Protein 2NR9 (pdb70)

Secondary structure (DSSP, 8-state):
--TTS-HHHHHHHHHHHHHHHHHHTT-HHHHHHHHSPP-SGGGGG-TTHHHHGGG--SSHHHHHHHHHHHHHHHHHHHHHH-HHHHHHHHHHHHHHHHHHHHHHH-S----SHHHHHHHHHHHHHHHHSSTTS-----SSTTTTTTTTTHHHHS-SS--TT-HHHHHHHHHHHHHHHHHHHHHHHHHHTT--

GO terms:
  GO:0042802 identical protein binding (F, IPI)

Foldseek 3Di:
DPPPFAPLLVVLLVLLVVLAVVCVPPHCVVVCVLAWADQDPVCVPVVNNLQRLASYADDPVLSVVLSVLCRQLLRLCCNQPHPVVSVVLRSVQSNQLQVQLCVVPRRFAGHNLLSSLLSVLQCVVLCVFPNDSDDDDDVVSVVCVVVVVCCAVVNPDDNRRGCRSNVSSSVNNNVVNVVVSVVVCVVCVPPD

Solvent-accessible surface area: 10727 Å² total; per-residue (Å²): 198,61,94,131,41,7,143,34,0,36,99,13,20,50,69,0,62,115,29,19,88,41,8,101,137,64,116,52,107,67,24,44,142,78,18,32,11,9,48,142,161,134,19,79,91,45,99,125,3,59,31,11,0,2,23,0,0,67,42,103,93,2,16,104,106,10,17,48,24,0,61,56,8,0,1,38,0,11,132,52,46,31,48,97,44,0,75,100,0,12,65,53,0,0,31,73,1,0,150,45,1,46,192,89,76,20,43,91,3,17,1,0,2,1,0,8,16,0,0,11,0,0,14,110,20,14,30,145,70,45,95,156,54,17,126,132,37,111,40,142,35,65,138,91,51,120,47,44,36,86,15,21,114,59,98,130,114,34,26,58,22,29,52,23,0,3,71,14,0,62,83,17,0,52,101,49,0,123,83,14,6,113,101,127,143,70,76,78,136,172,79,179

Radius of gyration: 16.85 Å; Cα contacts (8 Å, |Δi|>4): 259; chains: 1; bounding box: 38×35×54 Å

InterPro domains:
  IPR022764 Peptidase S54, rhomboid domain [PF01694] (48-184)
  IPR035952 Rhomboid-like superfamily [G3DSA:1.20.1540.10] (1-192)
  IPR035952 Rhomboid-like superfamily [SSF144091] (9-188)

Sequence (192 aa):
FLAQQGKITLILTALCVLIYIAQQLGFEDDIMYLMHYPAYEEQDSEVWRYISHTLVHLSNLHILFNLSWFFIFGGMIERTFGSVKLLMLYVVASAITGYVQNYVSGPAFFGLSGVVYAVLGYVFIRDKLNHHLFDLPEGFFTMLLVGIALGFISPLFGVEMGNAAHISGLIVGLIWGFIDSKLRKNSLELVP

Organism: Haemophilus influenzae (strain ATCC 51907 / DSM 11121 / KW20 / Rd) (NCBI:txid71421)

CATH classification: 1.20.1540.10

Nearest PDB structures (foldseek):
  2nr9-assembly1_A  TM=1.005E+00  e=9.881E-31  Haemophilus influenzae 86-028NP
  5f5b-assembly1_A  TM=9.341E-01  e=1.448E-14  Escherichia coli
  6pj8-assembly1_A  TM=9.216E-01  e=3.430E-14  Escherichia coli
  3txt-assembly1_A  TM=9.247E-01  e=5.414E-14  Escherichia coli K-12
  6pjr-assembly1_A  TM=9.246E-01  e=9.458E-14  Escherichia coli

B-factor: mean 67.34, std 24.3, range [34.75, 128.29]

Structure (mmCIF, N/CA/C/O backbone):
data_2NR9
#
_entry.id   2NR9
#
_cell.length_a   121.288
_cell.length_b   35.047
_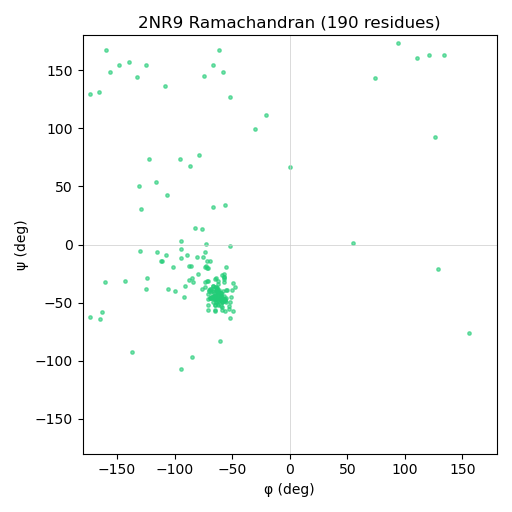cell.length_c   52.931
_cell.angle_alpha   90.00
_cell.angle_beta   104.02
_cell.angle_gamma   90.00
#
_symmetry.space_group_name_H-M   'C 1 2 1'
#
loop_
_entity.id
_entity.type
_entity.pdbx_description
1 polymer 'Protein glpG homolog'
2 non-polymer '(R)-2-(FORMYLOXY)-3-(PHOSPHONOOXY)PROPYL PENTANOATE'
3 non-polymer 3,6,12,15,18,21,24-HEPTAOXAHEXATRIACONTAN-1-OL
4 water water
#
loop_
_atom_site.group_PDB
_atom_site.id
_atom_site.type_symbol
_atom_site.label_atom_id
_atom_site.label_alt_id
_atom_site.label_comp_id
_atom_site.label_asym_id
_atom_site.label_entity_id
_atom_site.label_seq_id
_atom_site.pdbx_PDB_ins_code
_atom_site.Cartn_x
_atom_site.Cartn_y
_atom_site.Cartn_z
_ato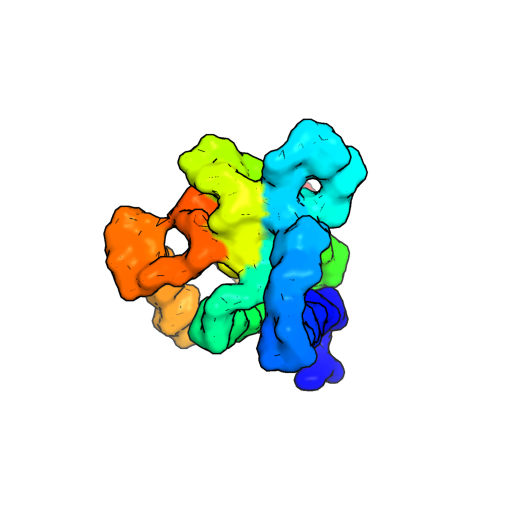m_site.occupancy
_atom_site.B_iso_or_equiv
_atom_site.auth_seq_id
_atom_site.auth_comp_id
_atom_site.auth_asym_id
_atom_site.auth_atom_id
_atom_site.pdbx_PDB_model_num
ATOM 1 N N . PHE A 1 4 ? -37.569 -14.029 37.224 1.00 96.82 4 PHE A N 1
ATOM 2 C CA . PHE A 1 4 ? -38.084 -12.800 37.892 1.00 96.63 4 PHE A CA 1
ATOM 3 C C . PHE A 1 4 ? -36.956 -12.046 38.578 1.00 96.00 4 PHE A C 1
ATOM 4 O O . PHE A 1 4 ? -35.818 -12.514 38.619 1.00 96.22 4 PHE A O 1
ATOM 12 N N . LEU A 1 5 ? -37.285 -10.885 39.136 1.00 94.99 5 LEU A N 1
ATOM 13 C CA . LEU A 1 5 ? -36.304 -10.057 39.823 1.00 93.84 5 LEU A CA 1
ATOM 14 C C . LEU A 1 5 ? -36.325 -10.352 41.320 1.00 92.71 5 LEU A C 1
ATOM 15 O O . LEU A 1 5 ? -35.888 -11.418 41.759 1.00 92.69 5 LEU A O 1
ATOM 20 N N . ALA A 1 6 ? -36.862 -9.413 42.096 1.00 91.06 6 ALA A N 1
ATOM 21 C CA . ALA A 1 6 ? -36.930 -9.556 43.548 1.00 89.21 6 ALA A CA 1
ATOM 22 C C . ALA A 1 6 ? -35.546 -9.826 44.133 1.00 87.49 6 ALA A C 1
ATOM 23 O O . ALA A 1 6 ? -35.392 -9.982 45.345 1.00 87.70 6 ALA A O 1
ATOM 25 N N . GLN A 1 7 ? -34.541 -9.862 43.261 1.00 84.88 7 GLN A N 1
ATOM 26 C CA . GLN A 1 7 ? -33.167 -10.129 43.672 1.00 82.13 7 GLN A CA 1
ATOM 27 C C . GLN A 1 7 ? -32.178 -9.708 42.582 1.00 79.58 7 GLN A C 1
ATOM 28 O O . GLN A 1 7 ? -31.292 -8.885 42.817 1.00 79.41 7 GLN A O 1
ATOM 34 N N . GLN A 1 8 ? -32.341 -10.277 41.392 1.00 76.30 8 GLN A N 1
ATOM 35 C CA . GLN A 1 8 ? -31.460 -9.977 40.270 1.00 73.31 8 GLN A CA 1
ATOM 36 C C . GLN A 1 8 ? -31.513 -8.502 39.870 1.00 70.50 8 GLN A C 1
ATOM 37 O O . GLN A 1 8 ? -32.387 -7.753 40.313 1.00 71.13 8 GLN A O 1
ATOM 43 N N . GLY A 1 9 ? -30.564 -8.090 39.040 1.00 66.28 9 GLY A N 1
ATOM 44 C CA . GLY A 1 9 ? -30.480 -6.705 38.609 1.00 60.79 9 GLY A CA 1
ATOM 45 C C . GLY A 1 9 ? -31.538 -6.320 37.599 1.00 56.56 9 GLY A C 1
ATOM 46 O O . GLY A 1 9 ? -31.916 -7.121 36.742 1.00 54.33 9 GLY A O 1
ATOM 47 N N . LYS A 1 10 ? -31.997 -5.074 37.690 1.00 53.27 10 LYS A N 1
ATOM 48 C CA . LYS A 1 10 ? -33.011 -4.550 36.785 1.00 50.37 10 LYS A CA 1
ATOM 49 C C . LYS A 1 10 ? -32.491 -4.397 35.350 1.00 47.87 10 LYS A C 1
ATOM 50 O O . LYS A 1 10 ? -33.201 -4.696 34.397 1.00 45.24 10 LYS A O 1
ATOM 56 N N . ILE A 1 11 ? -31.255 -3.931 35.201 1.00 45.72 11 ILE A N 1
ATOM 57 C CA . ILE A 1 11 ? -30.668 -3.771 33.868 1.00 44.03 11 ILE A CA 1
ATOM 58 C C . ILE A 1 11 ? -30.432 -5.138 33.210 1.00 44.38 11 ILE A C 1
ATOM 59 O O . ILE A 1 11 ? -30.755 -5.336 32.040 1.00 43.98 11 ILE A O 1
ATOM 64 N N . THR A 1 12 ? -29.866 -6.073 33.973 1.00 43.43 12 THR A N 1
ATOM 65 C CA . THR A 1 12 ? -29.652 -7.441 33.494 1.00 46.12 12 THR A CA 1
ATOM 66 C C . THR A 1 12 ? -30.966 -7.995 32.964 1.00 46.38 12 THR A C 1
ATOM 67 O O . THR A 1 12 ? -31.043 -8.487 31.836 1.00 48.36 12 THR A O 1
ATOM 71 N N . LEU A 1 13 ? -31.996 -7.917 33.798 1.00 46.32 13 LEU A N 1
ATOM 72 C CA . LEU A 1 13 ? -33.324 -8.394 33.448 1.00 46.85 13 LEU A CA 1
ATOM 73 C C . LEU A 1 13 ? -33.882 -7.716 32.206 1.00 46.93 13 LEU A C 1
ATOM 74 O O . LEU A 1 13 ? -34.399 -8.382 31.322 1.00 47.58 13 LEU A O 1
ATOM 83 N N . ILE A 1 14 ? -33.783 -6.389 32.142 1.00 45.88 14 ILE A N 1
ATOM 84 C CA . ILE A 1 14 ? -34.271 -5.653 30.973 1.00 46.98 14 ILE A CA 1
ATOM 85 C C . ILE A 1 14 ? -33.579 -6.086 29.677 1.00 47.52 14 ILE A C 1
ATOM 86 O O . ILE A 1 14 ? -34.227 -6.229 28.636 1.00 49.07 14 ILE A O 1
ATOM 91 N N . LEU A 1 15 ? -32.259 -6.264 29.734 1.00 46.52 15 LEU A N 1
ATOM 92 C CA . LEU A 1 15 ? -31.489 -6.662 28.549 1.00 46.87 15 LEU A CA 1
ATOM 93 C C . LEU A 1 15 ? -31.782 -8.101 28.126 1.00 47.56 15 LEU A C 1
ATOM 94 O O . LEU A 1 15 ? -31.888 -8.406 26.929 1.00 49.10 15 LEU A O 1
ATOM 99 N N . THR A 1 16 ? -31.930 -8.982 29.101 1.00 47.12 16 THR A N 1
ATOM 100 C CA . THR A 1 16 ? -32.259 -10.369 28.804 1.00 48.48 16 THR A CA 1
ATOM 101 C C . THR A 1 16 ? -33.643 -10.452 28.156 1.00 48.11 16 THR A C 1
ATOM 102 O O . THR A 1 16 ? -33.806 -11.040 27.081 1.00 48.56 16 THR A O 1
ATOM 106 N N . ALA A 1 17 ? -34.622 -9.798 28.774 1.00 48.02 17 ALA A N 1
ATOM 107 C CA . ALA A 1 17 ? -35.995 -9.801 28.262 1.00 48.68 17 ALA A CA 1
ATOM 108 C C . ALA A 1 17 ? -36.116 -9.152 26.873 1.00 48.68 17 ALA A C 1
ATOM 109 O O . ALA A 1 17 ? -36.955 -9.554 26.071 1.00 48.45 17 ALA A O 1
ATOM 111 N N . LEU A 1 18 ? -35.302 -8.134 26.608 1.00 49.34 18 LEU A N 1
ATOM 112 C CA . LEU A 1 18 ? -35.302 -7.484 25.291 1.00 50.89 18 LEU A CA 1
ATOM 113 C C . LEU A 1 18 ? -34.809 -8.443 24.222 1.00 51.08 18 LEU A C 1
ATOM 114 O O . LEU A 1 18 ? -35.356 -8.492 23.114 1.00 51.81 18 LEU A O 1
ATOM 119 N N . CYS A 1 19 ? -33.737 -9.163 24.536 1.00 50.45 19 CYS A N 1
ATOM 120 C CA . CYS A 1 19 ? -33.187 -10.149 23.613 1.00 49.82 19 CYS A CA 1
ATOM 121 C C . CYS A 1 19 ? -34.222 -11.213 23.297 1.00 50.12 19 CYS A C 1
ATOM 122 O O . CYS A 1 19 ? -34.420 -11.563 22.136 1.00 50.81 19 CYS A O 1
ATOM 125 N N . VAL A 1 20 ? -34.886 -11.723 24.333 1.00 50.01 20 VAL A N 1
ATOM 126 C CA . VAL A 1 20 ? -35.920 -12.735 24.148 1.00 49.44 20 VAL A CA 1
ATOM 127 C C . VAL A 1 20 ? -37.064 -12.205 23.284 1.00 51.25 20 VAL A C 1
ATOM 128 O O . VAL A 1 20 ? -37.546 -12.901 22.394 1.00 51.68 20 VAL A O 1
ATOM 132 N N . LEU A 1 21 ? -37.487 -10.968 23.542 1.00 52.27 21 LEU A N 1
ATOM 133 C CA . LEU A 1 21 ? -38.603 -10.375 22.799 1.00 52.42 21 LEU A CA 1
ATOM 134 C C . LEU A 1 21 ? -38.279 -10.144 21.330 1.00 51.33 21 LEU A C 1
ATOM 135 O O . LEU A 1 21 ? -39.117 -10.364 20.458 1.00 51.66 21 LEU A O 1
ATOM 140 N N . ILE A 1 22 ? -37.062 -9.694 21.061 1.00 49.68 22 ILE A N 1
ATOM 141 C CA . ILE A 1 22 ? -36.633 -9.468 19.700 1.00 48.25 22 ILE A CA 1
ATOM 142 C C . ILE A 1 22 ? -36.461 -10.795 18.945 1.00 48.68 22 ILE A C 1
ATOM 143 O O . ILE A 1 22 ? -36.885 -10.916 17.795 1.00 48.73 22 ILE A O 1
ATOM 148 N N . TYR A 1 23 ? -35.948 -11.817 19.627 1.00 47.83 23 TYR A N 1
ATOM 149 C CA . TYR A 1 23 ? -35.801 -13.140 19.004 1.00 48.59 23 TYR A CA 1
ATOM 150 C C . TYR A 1 23 ? -37.174 -13.713 18.668 1.00 49.56 23 TYR A C 1
ATOM 151 O O . TYR A 1 23 ? -37.429 -14.104 17.532 1.00 49.20 23 TYR A O 1
ATOM 160 N N . ILE A 1 24 ? -38.070 -13.734 19.653 1.00 50.47 24 ILE A N 1
ATOM 161 C CA . ILE A 1 24 ? -39.426 -14.213 19.415 1.00 51.06 24 ILE A CA 1
ATOM 162 C C . ILE A 1 24 ? -40.010 -13.498 18.202 1.00 51.07 24 ILE A C 1
ATOM 163 O O . ILE A 1 24 ? -40.587 -14.129 17.324 1.00 52.26 24 ILE A O 1
ATOM 168 N N . ALA A 1 25 ? -39.832 -12.181 18.146 1.00 51.28 25 ALA A N 1
ATOM 169 C CA . ALA A 1 25 ? -40.305 -11.402 17.011 1.00 51.36 25 ALA A CA 1
ATOM 170 C C . ALA A 1 25 ? -39.683 -11.919 15.712 1.00 51.71 25 ALA A C 1
ATOM 171 O O . ALA A 1 25 ? -40.357 -12.005 14.682 1.00 51.64 25 ALA A O 1
ATOM 173 N N . GLN A 1 26 ? -38.402 -12.273 15.764 1.00 51.48 26 GLN A N 1
ATOM 174 C CA . GLN A 1 26 ? -37.726 -12.805 14.583 1.00 53.03 26 GLN A CA 1
ATOM 175 C C . GLN A 1 26 ? -38.447 -14.040 14.041 1.00 54.65 26 GLN A C 1
ATOM 176 O O . GLN A 1 26 ? -38.449 -14.285 12.835 1.00 54.11 26 GLN A O 1
ATOM 182 N N . GLN A 1 27 ? -39.105 -14.781 14.934 1.00 57.23 27 GLN A N 1
ATOM 183 C CA . GLN A 1 27 ? -39.739 -16.059 14.571 1.00 60.47 27 GLN A CA 1
ATOM 184 C C . GLN A 1 27 ? -41.186 -15.985 14.046 1.00 61.69 27 GLN A C 1
ATOM 185 O O . GLN A 1 27 ? -41.664 -16.946 13.438 1.00 62.74 27 GLN A O 1
ATOM 191 N N . LEU A 1 28 ? -41.892 -14.878 14.289 1.00 63.51 28 LEU A N 1
ATOM 192 C CA . LEU A 1 28 ? -43.301 -14.791 13.850 1.00 65.54 28 LEU A CA 1
ATOM 193 C C . LEU A 1 28 ? -43.568 -13.718 12.810 1.00 67.16 28 LEU A C 1
ATOM 194 O O . LEU A 1 28 ? -44.472 -12.901 12.977 1.00 68.26 28 LEU A O 1
ATOM 199 N N . GLY A 1 29 ? -42.824 -13.738 11.721 1.00 68.61 29 GLY A N 1
ATOM 200 C CA . GLY A 1 29 ? -43.006 -12.736 10.691 1.00 70.44 29 GLY A CA 1
ATOM 201 C C . GLY A 1 29 ? -41.746 -12.587 9.887 1.00 71.62 29 GLY A C 1
ATOM 202 O O . GLY A 1 29 ? -41.653 -13.095 8.774 1.00 72.62 29 GLY A O 1
ATOM 203 N N . PHE A 1 30 ? -40.755 -11.909 10.450 1.00 72.63 30 PHE A N 1
ATOM 204 C CA . PHE A 1 30 ? -39.503 -11.772 9.738 1.00 73.40 30 PHE A CA 1
ATOM 205 C C . PHE A 1 30 ? -38.341 -11.125 10.478 1.00 72.12 30 PHE A C 1
ATOM 206 O O . PHE A 1 30 ? -38.465 -10.049 11.071 1.00 71.50 30 PHE A O 1
ATOM 214 N N . GLU A 1 31 ? -37.208 -11.814 10.430 1.00 70.69 31 GLU A N 1
ATOM 215 C CA . GLU A 1 31 ? -35.976 -11.304 10.967 1.00 69.57 31 GLU A CA 1
ATOM 216 C C . GLU A 1 31 ? -35.496 -10.208 10.027 1.00 67.46 31 GLU A C 1
ATOM 217 O O . GLU A 1 31 ? -34.667 -9.387 10.394 1.00 66.87 31 GLU A O 1
ATOM 223 N N . ASP A 1 32 ? -36.023 -10.214 8.804 1.00 65.66 32 ASP A N 1
ATOM 224 C CA . ASP A 1 32 ? -35.621 -9.245 7.785 1.00 64.00 32 ASP A CA 1
ATOM 225 C C . ASP A 1 32 ? -35.695 -7.798 8.254 1.00 62.37 32 ASP A C 1
ATOM 226 O O . ASP A 1 32 ? -34.685 -7.102 8.264 1.00 61.78 32 ASP A O 1
ATOM 231 N N . ASP A 1 33 ? -36.885 -7.322 8.586 1.00 44.11 33 ASP A N 1
ATOM 232 C CA . ASP A 1 33 ? -37.046 -5.970 9.137 1.00 43.17 33 ASP A CA 1
ATOM 233 C C . ASP A 1 33 ? -36.054 -5.747 10.284 1.00 43.74 33 ASP A C 1
ATOM 234 O O . ASP A 1 33 ? -35.226 -4.833 10.240 1.00 55.49 33 ASP A O 1
ATOM 239 N N . ILE A 1 34 ? -36.125 -6.612 11.293 1.00 58.85 34 ILE A N 1
ATOM 240 C CA . ILE A 1 34 ? -35.282 -6.504 12.477 1.00 57.58 34 ILE A CA 1
ATOM 241 C C . ILE A 1 34 ? -33.785 -6.473 12.149 1.00 58.17 34 ILE A C 1
ATOM 242 O O . ILE A 1 34 ? -33.058 -5.609 12.637 1.00 57.83 34 ILE A O 1
ATOM 247 N N . MET A 1 35 ? -33.339 -7.371 11.278 1.00 58.75 35 MET A N 1
ATOM 248 C CA . MET A 1 35 ? -31.929 -7.399 10.882 1.00 59.19 35 MET A CA 1
ATOM 249 C C . MET A 1 35 ? -31.484 -6.130 10.156 1.00 59.83 35 MET A C 1
ATOM 250 O O . MET A 1 35 ? -30.361 -5.666 10.346 1.00 58.92 35 MET A O 1
ATOM 255 N N . TYR A 1 36 ? -32.364 -5.573 9.325 1.00 60.48 36 TYR A N 1
ATOM 256 C CA . TYR A 1 36 ? -32.050 -4.347 8.586 1.00 61.43 36 TYR A CA 1
ATOM 257 C C . TYR A 1 36 ? -31.902 -3.121 9.492 1.00 60.32 36 TYR A C 1
ATOM 258 O O . TYR A 1 36 ? -31.060 -2.256 9.254 1.00 60.16 36 TYR A O 1
ATOM 267 N N . LEU A 1 37 ? -32.769 -3.022 10.487 1.00 59.49 37 LEU A N 1
ATOM 268 C CA . LEU A 1 37 ? -32.762 -1.892 11.404 1.00 59.58 37 LEU A CA 1
ATOM 269 C C . LEU A 1 37 ? -31.677 -2.019 12.473 1.00 58.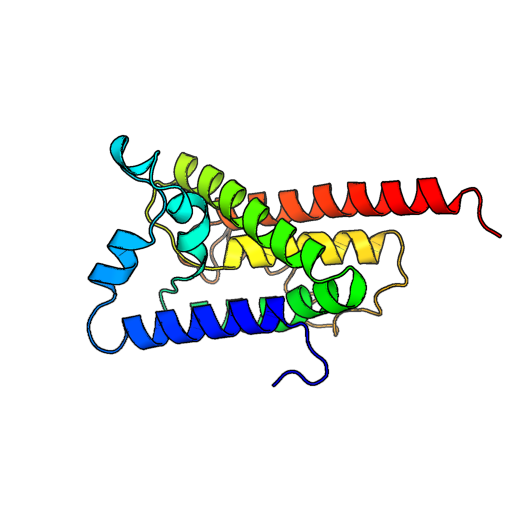15 37 LEU A C 1
ATOM 270 O O . LEU A 1 37 ? -31.166 -1.016 12.970 1.00 58.46 37 LEU A O 1
ATOM 275 N N . MET A 1 38 ? -31.279 -3.253 12.768 1.00 56.79 38 MET A N 1
ATOM 276 C CA . MET A 1 38 ? -30.413 -3.526 13.921 1.00 56.72 38 MET A CA 1
ATOM 277 C C . MET A 1 38 ? -28.930 -3.760 13.632 1.00 54.51 38 MET A C 1
ATOM 278 O O . MET A 1 38 ? -28.104 -3.647 14.532 1.00 52.63 38 MET A O 1
ATOM 283 N N . HIS A 1 39 ? -28.588 -4.088 12.392 1.00 53.37 39 HIS A N 1
ATOM 284 C CA . HIS A 1 39 ? -27.198 -4.403 12.075 1.00 52.76 39 HIS A CA 1
ATOM 285 C C . HIS A 1 39 ? -26.250 -3.221 12.200 1.00 52.45 39 HIS A C 1
ATOM 286 O O . HIS A 1 39 ? -26.660 -2.061 12.092 1.00 52.94 39 HIS A O 1
ATOM 293 N N . TYR A 1 40 ? -24.979 -3.528 12.442 1.00 51.99 40 TYR A N 1
ATOM 294 C CA . TYR A 1 40 ? -23.942 -2.508 12.547 1.00 52.14 40 TYR A CA 1
ATOM 295 C C . TYR A 1 40 ? -23.935 -1.717 11.239 1.00 53.90 40 TYR A C 1
ATOM 296 O O . TYR A 1 40 ? -24.266 -2.262 10.184 1.00 53.30 40 TYR A O 1
ATOM 305 N N . PRO A 1 41 ? -23.593 -0.418 11.305 1.00 55.07 41 PRO A N 1
ATOM 306 C CA . PRO A 1 41 ? -23.571 0.383 10.094 1.00 56.65 41 PRO A CA 1
ATOM 307 C C . PRO A 1 41 ? -22.749 -0.285 8.995 1.00 58.64 41 PRO A C 1
ATOM 308 O O . PRO A 1 41 ? -21.613 -0.695 9.229 1.00 57.87 41 PRO A O 1
ATOM 312 N N . ALA A 1 42 ? -23.355 -0.436 7.823 1.00 61.58 42 ALA A N 1
ATOM 313 C CA . ALA A 1 42 ? -22.700 -1.050 6.675 1.00 65.06 42 ALA A CA 1
ATOM 314 C C . ALA A 1 42 ? -22.863 -0.123 5.491 1.00 67.72 42 ALA A C 1
ATOM 315 O O . ALA A 1 42 ? -22.879 -0.561 4.340 1.00 68.80 42 ALA A O 1
ATOM 317 N N . TYR A 1 43 ? -22.925 1.171 5.776 1.00 70.4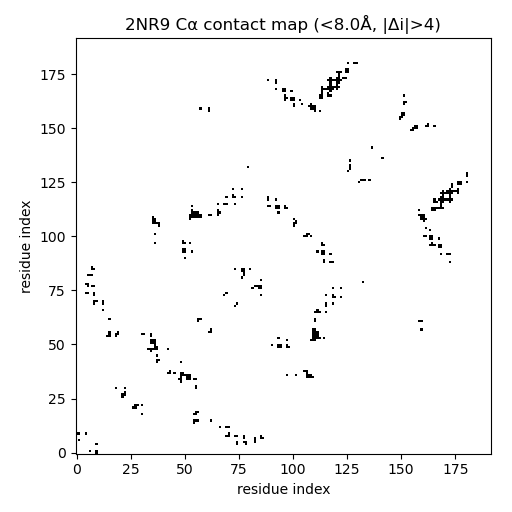3 43 TYR A N 1
ATOM 318 C CA . TYR A 1 43 ? -23.245 2.147 4.762 1.00 72.99 43 TYR A CA 1
ATOM 319 C C . TYR A 1 43 ? -22.879 3.516 5.326 1.00 73.62 43 TYR A C 1
ATOM 320 O O . TYR A 1 43 ? -23.240 3.834 6.459 1.00 73.71 43 TYR A O 1
ATOM 329 N N . GLU A 1 44 ? -22.151 4.317 4.554 1.00 74.08 44 GLU A N 1
ATOM 330 C CA . GLU A 1 44 ? -21.761 5.653 5.012 1.00 74.35 44 GLU A CA 1
ATOM 331 C C . GLU A 1 44 ? -22.946 6.446 5.556 1.00 73.82 44 GLU A C 1
ATOM 332 O O . GLU A 1 44 ? -22.793 7.252 6.471 1.00 73.44 44 GLU A O 1
ATOM 338 N N . GLU A 1 45 ? -24.122 6.221 4.981 1.00 73.70 45 GLU A N 1
ATOM 339 C CA . GLU A 1 45 ? -25.329 6.918 5.412 1.00 73.29 45 GLU A CA 1
ATOM 340 C C . GLU A 1 45 ? -25.838 6.400 6.756 1.00 72.28 45 GLU A C 1
ATOM 341 O O . GLU A 1 45 ? -26.598 7.080 7.446 1.00 72.53 45 GLU A O 1
ATOM 347 N N . GLN A 1 46 ? -25.401 5.202 7.128 1.00 70.50 46 GLN A N 1
ATOM 348 C CA . GLN A 1 46 ? -25.817 4.595 8.385 1.00 68.65 46 GLN A CA 1
ATOM 349 C C . GLN A 1 46 ? -24.907 4.970 9.550 1.00 68.57 46 GLN A C 1
ATOM 350 O O . GLN A 1 46 ? -25.228 4.694 10.708 1.00 68.72 46 GLN A O 1
ATOM 356 N N . ASP A 1 47 ? -23.784 5.617 9.242 1.00 68.21 47 ASP A N 1
ATOM 357 C CA . ASP A 1 47 ? -22.851 6.067 10.276 1.00 67.55 47 ASP A CA 1
ATOM 358 C C . ASP A 1 47 ? -23.549 6.973 11.281 1.00 66.77 47 ASP A C 1
ATOM 359 O O . ASP A 1 47 ? -23.147 7.053 12.441 1.00 67.10 47 ASP A O 1
ATOM 364 N N . SER A 1 48 ? -24.591 7.662 10.826 1.00 65.66 48 SER A N 1
ATOM 365 C CA . SER A 1 48 ? -25.325 8.593 11.675 1.00 65.02 48 SER A CA 1
ATOM 366 C C . SER A 1 48 ? -26.409 7.886 12.483 1.00 64.47 48 SER A C 1
ATOM 367 O O . SER A 1 48 ? -26.928 8.437 13.459 1.00 64.32 48 SER A O 1
ATOM 370 N N . GLU A 1 49 ? -26.782 6.688 12.044 1.00 63.19 49 GLU A N 1
ATOM 371 C CA . GLU A 1 49 ? -27.779 5.891 12.750 1.00 61.78 49 GLU A CA 1
ATOM 372 C C . GLU A 1 49 ? -27.102 5.233 13.952 1.00 60.39 49 GLU A C 1
ATOM 373 O O . GLU A 1 49 ? -26.807 4.034 13.949 1.00 60.22 49 GLU A O 1
ATOM 379 N N . VAL A 1 50 ? -26.893 6.046 14.986 1.00 58.51 50 VAL A N 1
ATOM 380 C CA . VAL A 1 50 ? -26.128 5.677 16.186 1.00 57.47 50 VAL A CA 1
ATOM 381 C C . VAL A 1 50 ? -26.563 4.455 17.006 1.00 55.64 50 VAL A C 1
ATOM 382 O O . VAL A 1 50 ? -25.749 3.887 17.736 1.00 54.38 50 VAL A O 1
ATOM 386 N N . TRP A 1 51 ? -27.837 4.082 16.944 1.00 55.21 51 TRP A N 1
ATOM 387 C CA . TRP A 1 51 ? -28.292 2.896 17.686 1.00 54.21 51 TRP A CA 1
ATOM 388 C C . TRP A 1 51 ? -27.606 1.653 17.130 1.00 53.36 51 TRP A C 1
ATOM 389 O O . TRP A 1 51 ? -27.368 0.675 17.851 1.00 53.90 51 TRP A O 1
ATOM 400 N N . ARG A 1 52 ? -27.263 1.716 15.845 1.00 51.84 52 ARG A N 1
ATOM 401 C CA . ARG A 1 52 ? -26.634 0.604 15.139 1.00 51.38 52 ARG A CA 1
ATOM 402 C C . ARG A 1 52 ? -25.302 0.144 15.738 1.00 51.64 52 ARG A C 1
ATOM 403 O O . ARG A 1 52 ? -24.905 -1.004 15.565 1.00 51.67 52 ARG A O 1
ATOM 411 N N . TYR A 1 53 ? -24.602 1.045 16.414 1.00 52.34 53 TYR A N 1
ATOM 412 C CA . TYR A 1 53 ? -23.336 0.691 17.057 1.00 52.49 53 TYR A CA 1
ATOM 413 C C . TYR A 1 53 ? -23.539 -0.248 18.243 1.00 53.16 53 TYR A C 1
ATOM 414 O O . TYR A 1 53 ? -22.587 -0.867 18.722 1.00 53.00 53 TYR A O 1
ATOM 423 N N . ILE A 1 54 ? -24.785 -0.364 18.699 1.00 52.89 54 ILE A N 1
ATOM 424 C CA . ILE A 1 54 ? -25.105 -1.169 19.871 1.00 53.74 54 ILE A CA 1
ATOM 425 C C . ILE A 1 54 ? -26.177 -2.233 19.595 1.00 54.14 54 ILE A C 1
ATOM 426 O O . ILE A 1 54 ? -26.085 -3.354 20.093 1.00 54.34 54 ILE A O 1
ATOM 433 N N . SER A 1 55 ? -27.172 -1.881 18.778 1.00 54.13 55 SER A N 1
ATOM 434 C CA . SER A 1 55 ? -28.336 -2.746 18.542 1.00 54.40 55 SER A CA 1
ATOM 435 C C . SER A 1 55 ? -28.046 -4.147 18.015 1.00 53.44 55 SER A C 1
ATOM 436 O O . SER A 1 55 ? -28.826 -5.066 18.242 1.00 53.61 55 SER A O 1
ATOM 439 N N . HIS A 1 56 ? -26.945 -4.304 17.292 1.00 51.91 56 HIS A N 1
ATOM 440 C CA . HIS A 1 56 ? -26.588 -5.602 16.726 1.00 48.63 56 HIS A CA 1
ATOM 441 C C . HIS A 1 56 ? -26.518 -6.705 17.788 1.00 49.11 56 HIS A C 1
ATOM 442 O O . HIS A 1 56 ? -26.618 -7.893 17.467 1.00 48.69 56 HIS A O 1
ATOM 449 N N . THR A 1 57 ? -26.392 -6.301 19.053 1.00 48.78 57 THR A N 1
ATOM 450 C CA . THR A 1 57 ? -26.246 -7.245 20.164 1.00 50.48 57 THR A CA 1
ATOM 451 C C . THR A 1 57 ? -27.569 -7.845 20.627 1.00 50.76 57 THR A C 1
ATOM 452 O O . THR A 1 57 ? -27.586 -8.772 21.430 1.00 51.65 57 THR A O 1
ATOM 456 N N . LEU A 1 58 ? -28.670 -7.288 20.145 1.00 51.16 58 LEU A N 1
ATOM 457 C CA . LEU A 1 58 ? -30.003 -7.723 20.551 1.00 51.47 58 LEU A CA 1
ATOM 458 C C . LEU A 1 58 ? -30.621 -8.770 19.618 1.00 51.91 58 LEU A C 1
ATOM 459 O O . LEU A 1 58 ? -31.745 -9.224 19.847 1.00 51.50 58 LEU A O 1
ATOM 464 N N . VAL A 1 59 ? -29.921 -9.098 18.536 1.00 50.30 59 VAL A N 1
ATOM 465 C CA . VAL A 1 59 ? -30.414 -10.069 17.571 1.00 50.26 59 VAL A CA 1
ATOM 466 C C . VAL A 1 59 ? -29.626 -11.379 17.662 1.00 51.08 59 VAL A C 1
ATOM 467 O O . VAL A 1 59 ? -28.400 -11.371 17.769 1.00 50.07 59 VAL A O 1
ATOM 471 N N . HIS A 1 60 ? -30.340 -12.499 17.614 1.00 50.90 60 HIS A N 1
ATOM 472 C CA . HIS A 1 60 ? -29.710 -13.806 17.685 1.00 50.52 60 HIS A CA 1
ATOM 473 C C . HIS A 1 60 ? -30.096 -14.686 16.495 1.00 52.37 60 HIS A C 1
ATOM 474 O O . HIS A 1 60 ? -31.135 -14.476 15.865 1.00 52.14 60 HIS A O 1
ATOM 481 N N . LEU A 1 61 ? -29.231 -15.639 16.165 1.00 53.79 61 LEU A N 1
ATOM 482 C CA . LEU A 1 61 ? -29.393 -16.423 14.945 1.00 54.81 61 LEU A CA 1
ATOM 483 C C . LEU A 1 61 ? -29.845 -17.874 15.137 1.00 55.71 61 LEU A C 1
ATOM 484 O O . LEU A 1 61 ? -30.153 -18.562 14.165 1.00 55.91 61 LEU A O 1
ATOM 489 N N . SER A 1 62 ? -29.877 -18.339 16.382 1.00 55.98 62 SER A N 1
ATOM 490 C CA . SER A 1 62 ? -30.347 -19.689 16.674 1.00 56.99 62 SER A CA 1
ATOM 491 C C . SER A 1 62 ? -30.768 -19.825 18.133 1.00 58.06 62 SER A C 1
ATOM 492 O O . SER A 1 62 ? -30.493 -18.943 18.955 1.00 57.70 62 SER A O 1
ATOM 495 N N . ASN A 1 63 ? -31.445 -20.928 18.445 1.00 57.78 63 ASN A N 1
ATOM 496 C CA . ASN A 1 63 ? -31.912 -21.196 19.805 1.00 58.79 63 ASN A CA 1
ATOM 497 C C . ASN A 1 63 ? -30.759 -21.422 20.789 1.00 58.54 63 ASN A C 1
ATOM 498 O O . ASN A 1 63 ? -30.851 -21.049 21.957 1.00 58.50 63 ASN A O 1
ATOM 503 N N . LEU A 1 64 ? -29.688 -22.057 20.319 1.00 58.90 64 LEU A N 1
ATOM 504 C CA . LEU A 1 64 ? -28.506 -22.284 21.152 1.00 58.96 64 LEU A CA 1
ATOM 505 C C . LEU A 1 64 ? -27.714 -20.992 21.282 1.00 58.48 64 LEU A C 1
ATOM 506 O O . LEU A 1 64 ? -27.158 -20.682 22.342 1.00 59.31 64 LEU A O 1
ATOM 511 N N . HIS A 1 65 ? -27.655 -20.243 20.193 1.00 56.59 65 HIS A N 1
ATOM 512 C CA . HIS A 1 65 ? -26.958 -18.977 20.194 1.00 54.90 65 HIS A CA 1
ATOM 513 C C . HIS A 1 65 ? -27.477 -18.110 21.342 1.00 53.76 65 HIS A C 1
ATOM 514 O O . HIS A 1 65 ? -26.726 -17.754 22.258 1.00 52.52 65 HIS A O 1
ATOM 521 N N . ILE A 1 66 ? -28.788 -17.896 21.365 1.00 52.96 66 ILE A N 1
ATOM 522 C CA . ILE A 1 66 ? -29.404 -17.055 22.376 1.00 52.14 66 ILE A CA 1
ATOM 523 C C . ILE A 1 66 ? -29.452 -17.731 23.749 1.00 52.68 66 ILE A C 1
ATOM 524 O O . ILE A 1 66 ? -29.302 -17.071 24.771 1.00 52.19 66 ILE A O 1
ATOM 529 N N . LEU A 1 67 ? -29.581 -19.054 23.763 1.00 53.34 67 LEU A N 1
ATOM 530 C CA . LEU A 1 67 ? -29.640 -19.798 25.023 1.00 53.94 67 LEU A CA 1
ATOM 531 C C . LEU A 1 67 ? -28.330 -19.699 25.806 1.00 54.05 67 LEU A C 1
ATOM 532 O O . LEU A 1 67 ? -28.335 -19.492 27.021 1.00 53.52 67 LEU A O 1
ATOM 537 N N . PHE A 1 68 ? -27.213 -19.903 25.119 1.00 54.16 68 PHE A N 1
ATOM 538 C CA . PHE A 1 68 ? -25.908 -19.804 25.765 1.00 54.41 68 PHE A CA 1
ATOM 539 C C . PHE A 1 68 ? -25.546 -18.363 26.108 1.00 52.82 68 PHE A C 1
ATOM 540 O O . PHE A 1 68 ? -25.094 -18.081 27.217 1.00 52.81 68 PHE A O 1
ATOM 548 N N . ASN A 1 69 ? -25.804 -17.438 25.189 1.00 52.45 69 ASN A N 1
ATOM 549 C CA . ASN A 1 69 ? -25.528 -16.028 25.467 1.00 52.21 69 ASN A CA 1
ATOM 550 C C . ASN A 1 69 ? -26.275 -15.499 26.689 1.00 51.70 69 ASN A C 1
ATOM 551 O O . ASN A 1 69 ? -25.662 -14.946 27.604 1.00 52.71 69 ASN A O 1
ATOM 556 N N . LEU A 1 70 ? -27.596 -15.674 26.707 1.00 51.91 70 LEU A N 1
ATOM 557 C CA . LEU A 1 70 ? -28.422 -15.190 27.818 1.00 50.63 70 LEU A CA 1
ATOM 558 C C . LEU A 1 70 ? -28.138 -15.862 29.158 1.00 50.97 70 LEU A C 1
ATOM 559 O O . LEU A 1 70 ? -28.265 -15.228 30.205 1.00 51.23 70 LEU A O 1
ATOM 564 N N . SER A 1 71 ? -27.832 -17.159 29.133 1.00 50.94 71 SER A N 1
ATOM 565 C CA . SER A 1 71 ? -27.489 -17.884 30.362 1.00 51.28 71 SER A CA 1
ATOM 566 C C . SER A 1 71 ? -26.276 -17.233 31.020 1.00 51.20 71 SER A C 1
ATOM 567 O O . SER A 1 71 ? -26.322 -16.841 32.184 1.00 52.19 71 SER A O 1
ATOM 570 N N . TRP A 1 72 ? -25.186 -17.140 30.262 1.00 50.55 72 TRP A N 1
ATOM 571 C CA . TRP A 1 72 ? -23.948 -16.551 30.750 1.00 51.40 72 TRP A CA 1
ATOM 572 C C . TRP A 1 72 ? -24.094 -15.073 31.125 1.00 51.11 72 TRP A C 1
ATOM 573 O O . TRP A 1 72 ? -23.561 -14.637 32.145 1.00 51.50 72 TRP A O 1
ATOM 584 N N . PHE A 1 73 ? -24.815 -14.306 30.310 1.00 49.80 73 PHE A N 1
ATOM 585 C CA . PHE A 1 73 ? -25.036 -12.883 30.614 1.00 50.21 73 PHE A CA 1
ATOM 586 C C . PHE A 1 73 ? -25.923 -12.690 31.842 1.00 50.12 73 PHE A C 1
ATOM 587 O O . PHE A 1 73 ? -25.695 -11.783 32.639 1.00 49.45 73 PHE A O 1
ATOM 595 N N . PHE A 1 74 ? -26.941 -13.533 31.993 1.00 49.57 74 PHE A N 1
ATOM 596 C CA . PHE A 1 74 ? -27.842 -13.384 33.121 1.00 49.66 74 PHE A CA 1
ATOM 597 C C . PHE A 1 74 ? -27.097 -13.636 34.427 1.00 49.18 74 PHE A C 1
ATOM 598 O O . PHE A 1 74 ? -27.175 -12.839 35.361 1.00 48.25 74 PHE A O 1
ATOM 606 N N . ILE A 1 75 ? -26.317 -14.712 34.454 1.00 48.64 75 ILE A N 1
ATOM 607 C CA . ILE A 1 75 ? -25.532 -15.062 35.624 1.00 48.04 75 ILE A CA 1
ATOM 608 C C . ILE A 1 75 ? -24.443 -14.042 35.958 1.00 49.30 75 ILE A C 1
ATOM 609 O O . ILE A 1 75 ? -24.420 -13.500 37.058 1.00 49.33 75 ILE A O 1
ATOM 614 N N . PHE A 1 76 ? -23.549 -13.774 35.006 1.00 50.07 76 PHE A N 1
ATOM 615 C CA . PHE A 1 76 ? -22.408 -12.884 35.262 1.00 49.93 76 PHE A CA 1
ATOM 616 C C . PHE A 1 76 ? -22.702 -11.391 35.109 1.00 50.22 76 PHE A C 1
ATOM 617 O O . PHE A 1 76 ? -22.093 -10.563 35.790 1.00 49.88 76 PHE A O 1
ATOM 625 N N . GLY A 1 77 ? -23.605 -11.048 34.195 1.00 49.85 77 GLY A N 1
ATOM 626 C CA . GLY A 1 77 ? -24.057 -9.674 34.070 1.00 48.71 77 GLY A CA 1
ATOM 627 C C . GLY A 1 77 ? -24.758 -9.315 35.370 1.00 49.64 77 GLY A C 1
ATOM 628 O O . GLY A 1 77 ? -24.615 -8.200 35.889 1.00 48.35 77 GLY A O 1
ATOM 629 N N . GLY A 1 78 ? -25.479 -10.291 35.922 1.00 48.27 78 GLY A N 1
ATOM 630 C CA . GLY A 1 78 ? -26.178 -10.126 37.198 1.00 49.27 78 GLY A CA 1
ATOM 631 C C . GLY A 1 78 ? -25.212 -9.927 38.354 1.00 50.46 78 GLY A C 1
ATOM 632 O O . GLY A 1 78 ? -25.413 -9.047 39.190 1.00 50.32 78 GLY A O 1
ATOM 633 N N . MET A 1 79 ? -24.173 -10.762 38.422 1.00 51.43 79 MET A N 1
ATOM 634 C CA . MET A 1 79 ? -23.142 -10.594 39.451 1.00 52.03 79 MET A CA 1
ATOM 635 C C . MET A 1 79 ? -22.617 -9.170 39.443 1.00 51.09 79 MET A C 1
ATOM 636 O O . MET A 1 79 ? -22.478 -8.550 40.494 1.00 50.85 79 MET A O 1
ATOM 641 N N . ILE A 1 80 ? -22.263 -8.680 38.256 1.00 49.51 80 ILE A N 1
ATOM 642 C CA . ILE A 1 80 ? -21.740 -7.319 38.108 1.00 49.23 80 ILE A CA 1
ATOM 643 C C . ILE A 1 80 ? -22.738 -6.288 38.609 1.00 49.34 80 ILE A C 1
ATOM 644 O O . ILE A 1 80 ? -22.392 -5.404 39.392 1.00 49.46 80 ILE A O 1
ATOM 649 N N . GLU A 1 81 ? -23.983 -6.404 38.167 1.00 49.82 81 GLU A N 1
ATOM 650 C CA . GLU A 1 81 ? -25.005 -5.460 38.590 1.00 51.04 81 GLU A CA 1
ATOM 651 C C . GLU A 1 81 ? -25.192 -5.456 40.107 1.00 51.76 81 GLU A C 1
ATOM 652 O O . GLU A 1 81 ? -25.213 -4.398 40.734 1.00 51.75 81 GLU A O 1
ATOM 658 N N . ARG A 1 82 ? -25.313 -6.641 40.693 1.00 52.27 82 ARG A N 1
ATOM 659 C CA . ARG A 1 82 ? -25.525 -6.758 42.134 1.00 53.54 82 ARG A CA 1
ATOM 660 C C . ARG A 1 82 ? -24.296 -6.383 42.949 1.00 52.95 82 ARG A C 1
ATOM 661 O O . ARG A 1 82 ? -24.406 -6.030 44.118 1.00 54.22 82 ARG A O 1
ATOM 669 N N . THR A 1 83 ? -23.129 -6.414 42.321 1.00 51.98 83 THR A N 1
ATOM 670 C CA . THR A 1 83 ? -21.895 -6.131 43.035 1.00 50.67 83 THR A CA 1
ATOM 671 C C . THR A 1 83 ? -21.359 -4.703 42.839 1.00 51.55 83 THR A C 1
ATOM 672 O O . THR A 1 83 ? -20.912 -4.069 43.802 1.00 51.73 83 THR A O 1
ATOM 676 N N . PHE A 1 84 ? -21.451 -4.178 41.617 1.00 50.69 84 PHE A N 1
ATOM 677 C CA . PHE A 1 84 ? -20.916 -2.837 41.324 1.00 50.28 84 PHE A CA 1
ATOM 678 C C . PHE A 1 84 ? -21.968 -1.786 40.926 1.00 50.60 84 PHE A C 1
ATOM 679 O O . PHE A 1 84 ? -21.634 -0.619 40.718 1.00 50.55 84 PHE A O 1
ATOM 687 N N . GLY A 1 85 ? -23.217 -2.208 40.756 1.00 50.10 85 GLY A N 1
ATOM 688 C CA . GLY A 1 85 ? -24.284 -1.272 40.405 1.00 49.03 85 GLY A CA 1
ATOM 689 C C . GLY A 1 85 ? -24.832 -1.411 38.993 1.00 47.80 85 GLY A C 1
ATOM 690 O O . GLY A 1 85 ? -24.173 -1.950 38.097 1.00 48.00 85 GLY A O 1
ATOM 691 N N . SER A 1 86 ? -26.033 -0.881 38.787 1.00 45.72 86 SER A N 1
ATOM 692 C CA . SER A 1 86 ? -26.691 -0.950 37.491 1.00 43.91 86 SER A CA 1
ATOM 693 C C . SER A 1 86 ? -26.034 -0.059 36.436 1.00 41.96 86 SER A C 1
ATOM 694 O O . SER A 1 86 ? -26.065 -0.373 35.247 1.00 40.13 86 SER A O 1
ATOM 697 N N . VAL A 1 87 ? -25.465 1.062 36.867 1.00 40.65 87 VAL A N 1
ATOM 698 C CA . VAL A 1 87 ? -24.807 1.976 35.937 1.00 41.20 87 VAL A CA 1
ATOM 699 C C . VAL A 1 87 ? -23.584 1.299 35.315 1.00 42.27 87 VAL A C 1
ATOM 700 O O . VAL A 1 87 ? -23.369 1.355 34.096 1.00 43.20 87 VAL A O 1
ATOM 704 N N . LYS A 1 88 ? -22.816 0.623 36.159 1.00 42.06 88 LYS A N 1
ATOM 705 C CA . LYS A 1 88 ? -21.629 -0.094 35.726 1.00 43.51 88 LYS A CA 1
ATOM 706 C C . LYS A 1 88 ? -21.962 -1.112 34.635 1.00 42.32 88 LYS A C 1
ATOM 707 O O . LYS A 1 88 ? -21.278 -1.184 33.614 1.00 41.38 88 LYS A O 1
ATOM 713 N N . LEU A 1 89 ? -23.005 -1.906 34.858 1.00 42.25 89 LEU A N 1
ATOM 714 C CA . LEU A 1 89 ? -23.411 -2.909 33.875 1.00 42.27 89 LEU A CA 1
ATOM 715 C C . LEU A 1 89 ? -23.878 -2.251 32.573 1.00 43.21 89 LEU A C 1
ATOM 716 O O . LEU A 1 89 ? -23.462 -2.648 31.476 1.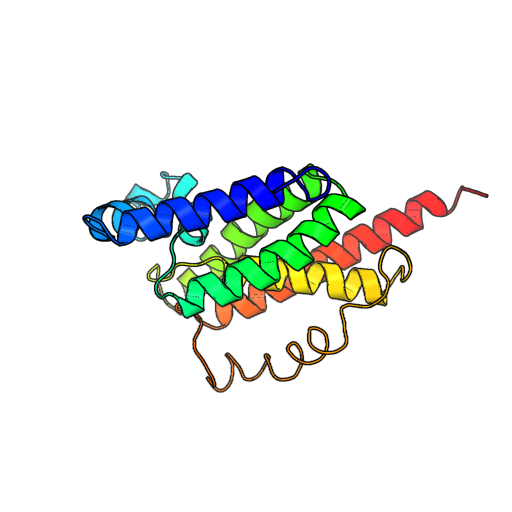00 42.56 89 LEU A O 1
ATOM 721 N N . LEU A 1 90 ? -24.714 -1.222 32.700 1.00 43.09 90 LEU A N 1
ATOM 722 C CA . LEU A 1 90 ? -25.241 -0.529 31.534 1.00 43.45 90 LEU A CA 1
ATOM 723 C C . LEU A 1 90 ? -24.067 -0.005 30.699 1.00 44.36 90 LEU A C 1
ATOM 724 O O . LEU A 1 90 ? -24.014 -0.222 29.492 1.00 45.18 90 LEU A O 1
ATOM 729 N N . MET A 1 91 ? -23.111 0.646 31.370 1.00 44.14 91 MET A N 1
ATOM 730 C CA . MET A 1 91 ? -21.901 1.190 30.729 1.00 44.86 91 MET A CA 1
ATOM 731 C C . MET A 1 91 ? -21.047 0.129 30.038 1.00 43.10 91 MET A C 1
ATOM 732 O O . MET A 1 91 ? -20.627 0.306 28.890 1.00 42.35 91 MET A O 1
ATOM 737 N N . LEU A 1 92 ? -20.700 -0.924 30.765 1.00 41.83 92 LEU A N 1
ATOM 738 C CA . LEU A 1 92 ? -19.939 -2.009 30.165 1.00 40.74 92 LEU A CA 1
ATOM 739 C C . LEU A 1 92 ? -20.683 -2.498 28.921 1.00 41.58 92 LEU A C 1
ATOM 740 O O . LEU A 1 92 ? -20.071 -2.758 27.883 1.00 43.01 92 LEU A O 1
ATOM 749 N N . TYR A 1 93 ? -22.012 -2.557 29.000 1.00 42.74 93 TYR A N 1
ATOM 750 C CA . TYR A 1 93 ? -22.817 -3.031 27.859 1.00 43.09 93 TYR A CA 1
ATOM 751 C C . TYR A 1 93 ? -22.723 -2.121 26.634 1.00 43.37 93 TYR A C 1
ATOM 752 O O . TYR A 1 93 ? -22.502 -2.592 25.508 1.00 43.65 93 TYR A O 1
ATOM 761 N N . VAL A 1 94 ? -22.960 -0.831 26.841 1.00 42.49 94 VAL A N 1
ATOM 762 C CA . VAL A 1 94 ? -22.912 0.123 25.757 1.00 42.45 94 VAL A CA 1
ATOM 763 C C . VAL A 1 94 ? -21.530 0.139 25.097 1.00 42.91 94 VAL A C 1
ATOM 764 O O . VAL A 1 94 ? -21.416 0.060 23.875 1.00 42.57 94 VAL A O 1
ATOM 768 N N . VAL A 1 95 ? -20.487 0.200 25.926 1.00 43.67 95 VAL A N 1
ATOM 769 C CA . VAL A 1 95 ? -19.099 0.287 25.459 1.00 43.12 95 VAL A CA 1
ATOM 770 C C . VAL A 1 95 ? -18.584 -1.005 24.832 1.00 43.32 95 VAL A C 1
ATOM 771 O O . VAL A 1 95 ? -17.937 -0.978 23.781 1.00 45.37 95 VAL A O 1
ATOM 775 N N . ALA A 1 96 ? -18.825 -2.132 25.486 1.00 40.46 96 ALA A N 1
ATOM 776 C CA . ALA A 1 96 ? -18.438 -3.407 24.899 1.00 41.12 96 ALA A CA 1
ATOM 777 C C . ALA A 1 96 ? -19.158 -3.603 23.562 1.00 41.73 96 ALA A C 1
ATOM 778 O O . ALA A 1 96 ? -18.538 -3.974 22.569 1.00 43.36 96 ALA A O 1
ATOM 780 N N . SER A 1 97 ? -20.461 -3.320 23.530 1.00 42.90 97 SER A N 1
ATOM 781 C CA . SER A 1 97 ? -21.243 -3.466 22.291 1.00 45.00 97 SER A CA 1
ATOM 782 C C . SER A 1 97 ? -20.634 -2.649 21.148 1.00 45.30 97 SER A C 1
ATOM 783 O O . SER A 1 97 ? -20.487 -3.139 20.027 1.00 46.42 97 SER A O 1
ATOM 786 N N . ALA A 1 98 ? -20.301 -1.396 21.437 1.00 44.76 98 ALA A N 1
ATOM 787 C CA . ALA A 1 98 ? -19.747 -0.499 20.432 1.00 43.15 98 ALA A CA 1
ATOM 788 C C . ALA A 1 98 ? -18.358 -0.911 19.998 1.00 43.03 98 ALA A C 1
ATOM 789 O O . ALA A 1 98 ? -18.046 -0.898 18.806 1.00 43.22 98 ALA A O 1
ATOM 791 N N . ILE A 1 99 ? -17.510 -1.251 20.965 1.00 41.87 99 ILE A N 1
ATOM 792 C CA . ILE A 1 99 ? -16.134 -1.619 20.661 1.00 42.82 99 ILE A CA 1
ATOM 793 C C . ILE A 1 99 ? -16.003 -2.952 19.923 1.00 44.21 99 ILE A C 1
ATOM 794 O O . ILE A 1 99 ? -15.268 -3.043 18.932 1.00 42.88 99 ILE A O 1
ATOM 799 N N . THR A 1 100 ? -16.717 -3.978 20.395 1.00 43.74 100 THR A N 1
ATOM 800 C CA . THR A 1 100 ? -16.667 -5.302 19.756 1.00 43.93 100 THR A CA 1
ATOM 801 C C . THR A 1 100 ? -17.227 -5.264 18.333 1.00 45.93 100 THR A C 1
ATOM 802 O O . THR A 1 100 ? -16.702 -5.922 17.433 1.00 46.70 100 THR A O 1
ATOM 806 N N . GLY A 1 101 ? -18.294 -4.496 18.136 1.00 45.94 101 GLY A N 1
ATOM 807 C CA . GLY A 1 101 ? -18.871 -4.325 16.806 1.00 46.70 101 GLY A CA 1
ATOM 808 C C . GLY A 1 101 ? -17.892 -3.617 15.885 1.00 47.58 101 GLY A C 1
ATOM 809 O O . GLY A 1 101 ? -17.751 -3.973 14.714 1.00 46.82 101 GLY A O 1
ATOM 810 N N . TYR A 1 102 ? -17.239 -2.585 16.409 1.00 49.63 102 TYR A N 1
ATOM 811 C CA . TYR A 1 102 ? -16.239 -1.843 15.653 1.00 50.18 102 TYR A CA 1
ATOM 812 C C . TYR A 1 102 ? -15.155 -2.796 15.155 1.00 50.02 102 TYR A C 1
ATOM 813 O O . TYR A 1 102 ? -14.802 -2.796 13.977 1.00 51.08 102 TYR A O 1
ATOM 822 N N . VAL A 1 103 ? -14.651 -3.622 16.062 1.00 49.53 103 VAL A N 1
ATOM 823 C CA . VAL A 1 103 ? -13.580 -4.557 15.753 1.00 48.42 103 VAL A CA 1
ATOM 824 C C . VAL A 1 103 ? -14.021 -5.669 14.804 1.00 49.48 103 VAL A C 1
ATOM 825 O O . VAL A 1 103 ? -13.320 -5.984 13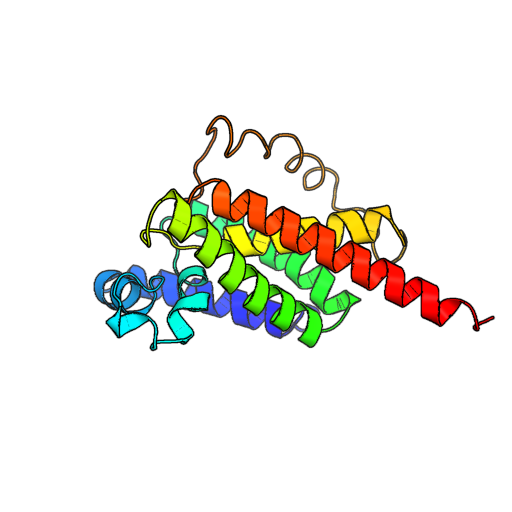.840 1.00 49.20 103 VAL A O 1
ATOM 829 N N . GLN A 1 104 ? -15.175 -6.268 15.080 1.00 48.75 104 GLN A N 1
ATOM 830 C CA . GLN A 1 104 ? -15.686 -7.322 14.221 1.00 50.66 104 GLN A CA 1
ATOM 831 C C . GLN A 1 104 ? -15.898 -6.780 12.814 1.00 51.16 104 GLN A C 1
ATOM 832 O O . GLN A 1 104 ? -15.549 -7.427 11.834 1.00 50.96 104 GLN A O 1
ATOM 838 N N . ASN A 1 105 ? -16.434 -5.568 12.722 1.00 51.55 105 ASN A N 1
ATOM 839 C CA . ASN A 1 105 ? -16.701 -4.963 11.427 1.00 52.82 105 ASN A CA 1
ATOM 840 C C . ASN A 1 105 ? -15.442 -4.797 10.580 1.00 53.82 105 ASN A C 1
ATOM 841 O O . ASN A 1 105 ? -15.462 -5.019 9.368 1.00 54.26 105 ASN A O 1
ATOM 846 N N . TYR A 1 106 ? -14.356 -4.377 11.218 1.00 54.10 106 TYR A N 1
ATOM 847 C CA . TYR A 1 106 ? -13.110 -4.151 10.509 1.00 53.78 106 TYR A CA 1
ATOM 848 C C . TYR A 1 106 ? -12.549 -5.425 9.888 1.00 54.39 106 TYR A C 1
ATOM 849 O O . TYR A 1 106 ? -12.063 -5.404 8.760 1.00 53.84 106 TYR A O 1
ATOM 858 N N . VAL A 1 107 ? -12.642 -6.542 10.606 1.00 55.50 107 VAL A N 1
ATOM 859 C CA . VAL A 1 107 ? -12.072 -7.790 10.100 1.00 57.05 107 VAL A CA 1
ATOM 860 C C . VAL A 1 107 ? -13.017 -8.604 9.209 1.00 57.38 107 VAL A C 1
ATOM 861 O O . VAL A 1 107 ? -12.560 -9.294 8.299 1.00 57.79 107 VAL A O 1
ATOM 865 N N . SER A 1 108 ? -14.326 -8.514 9.450 1.00 57.12 108 SER A N 1
ATOM 866 C CA . SER A 1 108 ? -15.273 -9.364 8.712 1.00 57.30 108 SER A CA 1
ATOM 867 C C . SER A 1 108 ? -16.478 -8.684 8.068 1.00 56.02 108 SER A C 1
ATOM 868 O O . SER A 1 108 ? -17.255 -9.341 7.386 1.00 55.51 108 SER A O 1
ATOM 871 N N . GLY A 1 109 ? -16.664 -7.393 8.299 1.00 55.54 109 GLY A N 1
ATOM 872 C CA . GLY A 1 109 ? -17.830 -6.710 7.742 1.00 55.27 109 GLY A CA 1
ATOM 873 C C . GLY A 1 109 ? -18.993 -6.677 8.723 1.00 54.91 109 GLY A C 1
ATOM 874 O O . GLY A 1 109 ? -18.963 -7.358 9.749 1.00 54.52 109 GLY A O 1
ATOM 875 N N . PRO A 1 110 ? -20.068 -5.953 8.361 1.00 54.59 110 PRO A N 1
ATOM 876 C CA . PRO A 1 110 ? -21.229 -5.683 9.219 1.00 53.61 110 PRO A CA 1
ATOM 877 C C . PRO A 1 110 ? -22.197 -6.848 9.380 1.00 52.71 110 PRO A C 1
ATOM 878 O O . PRO A 1 110 ? -23.303 -6.655 9.890 1.00 52.52 110 PRO A O 1
ATOM 882 N N . ALA A 1 111 ? -21.787 -8.045 8.975 1.00 51.78 111 ALA A N 1
ATOM 883 C CA . ALA A 1 111 ? -22.668 -9.212 9.048 1.00 51.17 111 ALA A CA 1
ATOM 884 C C . ALA A 1 111 ? -22.466 -10.030 10.321 1.00 50.28 111 ALA A C 1
ATOM 885 O O . ALA A 1 111 ? -21.923 -11.139 10.283 1.00 50.75 111 ALA A O 1
ATOM 887 N N . PHE A 1 112 ? -22.945 -9.495 11.437 1.00 47.89 112 PHE A N 1
ATOM 888 C CA . PHE A 1 112 ? -22.835 -10.168 12.716 1.00 46.35 112 PHE A CA 1
ATOM 889 C C . PHE A 1 112 ? -23.921 -9.682 13.667 1.00 44.89 112 PHE A C 1
ATOM 890 O O . PHE A 1 112 ? -24.347 -8.530 13.598 1.00 43.86 112 PHE A O 1
ATOM 898 N N . PHE A 1 113 ? -24.364 -10.571 14.549 1.00 43.59 113 PHE A N 1
ATOM 899 C CA . PHE A 1 113 ? -25.412 -10.262 15.520 1.00 42.29 113 PHE A CA 1
ATOM 900 C C . PHE A 1 113 ? -25.177 -11.056 16.787 1.00 41.45 113 PHE A C 1
ATOM 901 O O . PHE A 1 113 ? -24.644 -12.165 16.742 1.00 42.59 113 PHE A O 1
ATOM 909 N N . GLY A 1 114 ? -25.678 -10.555 17.909 1.00 40.12 114 GLY A N 1
ATOM 910 C CA . GLY A 1 114 ? -25.569 -11.305 19.150 1.00 39.34 114 GLY A CA 1
ATOM 911 C C . GLY A 1 114 ? -24.846 -10.631 20.292 1.00 40.75 114 GLY A C 1
ATOM 912 O O . GLY A 1 114 ? -23.986 -9.769 20.089 1.00 41.87 114 GLY A O 1
ATOM 913 N N . LEU A 1 115 ? -25.077 -11.173 21.483 1.00 41.42 115 LEU A N 1
ATOM 914 C CA . LEU A 1 115 ? -24.568 -10.632 22.733 1.00 43.39 115 LEU A CA 1
ATOM 915 C C . LEU A 1 115 ? -23.227 -11.252 23.209 1.00 45.67 115 LEU A C 1
ATOM 916 O O . LEU A 1 115 ? -22.716 -10.878 24.268 1.00 46.34 115 LEU A O 1
ATOM 921 N N . SER A 1 116 ? -22.645 -12.162 22.425 1.00 47.24 116 SER A N 1
ATOM 922 C CA . SER A 1 116 ? -21.410 -12.854 22.860 1.00 49.32 116 SER A CA 1
ATOM 923 C C . SER A 1 116 ? -20.189 -11.950 23.091 1.00 49.27 116 SER A C 1
ATOM 924 O O . SER A 1 116 ? -19.364 -12.227 23.957 1.00 49.38 116 SER A O 1
ATOM 927 N N . GLY A 1 117 ? -20.098 -10.857 22.341 1.00 48.88 117 GLY A N 1
ATOM 928 C CA . GLY A 1 117 ? -19.022 -9.892 22.538 1.00 47.42 117 GLY A CA 1
ATOM 929 C C . GLY A 1 117 ? -19.161 -9.210 23.891 1.00 46.47 117 GLY A C 1
ATOM 930 O O . GLY A 1 117 ? -18.166 -8.897 24.543 1.00 46.40 117 GLY A O 1
ATOM 931 N N . VAL A 1 118 ? -20.404 -8.971 24.305 1.00 45.35 118 VAL A N 1
ATOM 932 C CA . VAL A 1 118 ? -20.682 -8.376 25.614 1.00 43.75 118 VAL A CA 1
ATOM 933 C C . VAL A 1 118 ? -20.440 -9.401 26.723 1.00 41.90 118 VAL A C 1
ATOM 934 O O . VAL A 1 118 ? -19.901 -9.069 27.787 1.00 42.62 118 VAL A O 1
ATOM 938 N N . VAL A 1 119 ? -20.783 -10.657 26.445 1.00 40.65 119 VAL A N 1
ATOM 939 C CA . VAL A 1 119 ? -20.586 -11.743 27.400 1.00 40.60 119 VAL A CA 1
ATOM 940 C C . VAL A 1 119 ? -19.112 -11.864 27.787 1.00 40.79 119 VAL A C 1
ATOM 941 O O . VAL A 1 119 ? -18.777 -11.921 28.962 1.00 43.76 119 VAL A O 1
ATOM 945 N N . TYR A 1 120 ? -18.236 -11.897 26.790 1.00 41.71 120 TYR A N 1
ATOM 946 C CA . TYR A 1 120 ? -16.802 -11.953 27.038 1.00 42.67 120 TYR A CA 1
ATOM 947 C C . TYR A 1 120 ? -16.269 -10.747 27.801 1.00 43.23 120 TYR A C 1
ATOM 948 O O . TYR A 1 120 ? -15.413 -10.889 28.674 1.00 44.30 120 TYR A O 1
ATOM 957 N N . ALA A 1 121 ? -16.780 -9.562 27.487 1.00 43.15 121 ALA A N 1
ATOM 958 C CA . ALA A 1 121 ? -16.401 -8.376 28.241 1.00 43.92 121 ALA A CA 1
ATOM 959 C C . ALA A 1 121 ? -16.835 -8.580 29.694 1.00 44.80 121 ALA A C 1
ATOM 960 O O . ALA A 1 121 ? -16.069 -8.337 30.627 1.00 44.89 121 ALA A O 1
ATOM 962 N N . VAL A 1 122 ? -18.072 -9.036 29.876 1.00 46.57 122 VAL A N 1
ATOM 963 C CA . VAL A 1 122 ? -18.595 -9.316 31.208 1.00 47.37 122 VAL A CA 1
ATOM 964 C C . VAL A 1 122 ? -17.767 -10.395 31.926 1.00 48.67 122 VAL A C 1
ATOM 965 O O . VAL A 1 122 ? -17.400 -10.225 33.093 1.00 46.05 122 VAL A O 1
ATOM 969 N N . LEU A 1 123 ? -17.462 -11.493 31.224 1.00 49.58 123 LEU A N 1
ATOM 970 C CA . LEU A 1 123 ? -16.631 -12.565 31.801 1.00 51.29 123 LEU A CA 1
ATOM 971 C C . LEU A 1 123 ? -15.228 -12.046 32.102 1.00 51.72 123 LEU A C 1
ATOM 972 O O . LEU A 1 123 ? -14.630 -12.392 33.120 1.00 53.54 123 LEU A O 1
ATOM 977 N N . GLY A 1 124 ? -14.698 -11.228 31.201 1.00 51.37 124 GLY A N 1
ATOM 978 C CA . GLY A 1 124 ? -13.381 -10.641 31.398 1.00 51.07 124 GLY A CA 1
ATOM 979 C C . GLY A 1 124 ? -13.342 -9.744 32.627 1.00 50.52 124 GLY A C 1
ATOM 980 O O . GLY A 1 124 ? -12.383 -9.769 33.395 1.00 48.06 124 GLY A O 1
ATOM 981 N N . TYR A 1 125 ? -14.386 -8.936 32.798 1.00 49.96 125 TYR A N 1
ATOM 982 C CA . TYR A 1 125 ? -14.478 -8.022 33.933 1.00 50.06 125 TYR A CA 1
ATOM 983 C C . TYR A 1 125 ? -14.515 -8.777 35.258 1.00 51.00 125 TYR A C 1
ATOM 984 O O . TYR A 1 125 ? -13.746 -8.488 36.170 1.00 50.06 125 TYR A O 1
ATOM 993 N N . VAL A 1 126 ? -15.416 -9.745 35.353 1.00 52.14 126 VAL A N 1
ATOM 994 C CA . VAL A 1 126 ? -15.556 -10.545 36.560 1.00 54.00 126 VAL A CA 1
ATOM 995 C C . VAL A 1 126 ? -14.278 -11.321 36.867 1.00 55.39 126 VAL A C 1
ATOM 996 O O . VAL A 1 126 ? -13.847 -11.390 38.020 1.00 55.39 126 VAL A O 1
ATOM 1000 N N . PHE A 1 127 ? -13.662 -11.872 35.821 1.00 56.72 127 PHE A N 1
ATOM 1001 C CA . PHE A 1 127 ? -12.428 -12.664 35.950 1.00 57.99 127 PHE A CA 1
ATOM 1002 C C . PHE A 1 127 ? -11.281 -11.932 36.642 1.00 58.68 127 PHE A C 1
ATOM 1003 O O . PHE A 1 127 ? -10.712 -12.439 37.607 1.00 59.22 127 PHE A O 1
ATOM 1011 N N . ILE A 1 128 ? -10.894 -10.776 36.106 1.00 59.11 128 ILE A N 1
ATOM 1012 C CA . ILE A 1 128 ? -9.781 -10.013 36.683 1.00 58.87 128 ILE A CA 1
ATOM 1013 C C . ILE A 1 128 ? -10.141 -9.367 38.014 1.00 59.16 128 ILE A C 1
ATOM 1014 O O . ILE A 1 128 ? -9.273 -9.143 38.858 1.00 58.64 128 ILE A O 1
ATOM 1023 N N . ARG A 1 129 ? -11.407 -8.998 38.172 1.00 59.75 129 ARG A N 1
ATOM 1024 C CA . ARG A 1 129 ? -11.877 -8.454 39.437 1.00 60.88 129 ARG A CA 1
ATOM 1025 C C . ARG A 1 129 ? -11.740 -9.508 40.521 1.00 60.95 129 ARG A C 1
ATOM 1026 O O . ARG A 1 129 ? -11.195 -9.247 41.588 1.00 60.08 129 ARG A O 1
ATOM 1034 N N . ASP A 1 130 ? -12.232 -10.707 40.233 1.00 62.40 130 ASP A N 1
ATOM 1035 C CA . ASP A 1 130 ? -12.130 -11.822 41.164 1.00 64.20 130 ASP A CA 1
ATOM 1036 C C . ASP A 1 130 ? -10.658 -12.107 41.468 1.00 65.60 130 ASP A C 1
ATOM 1037 O O . ASP A 1 130 ? -10.262 -12.229 42.626 1.00 65.40 130 ASP A O 1
ATOM 1042 N N . LYS A 1 131 ? -9.861 -12.215 40.409 1.00 66.95 131 LYS A N 1
ATOM 1043 C CA . LYS A 1 131 ? -8.424 -12.462 40.517 1.00 68.41 131 LYS A CA 1
ATOM 1044 C C . LYS A 1 131 ? -7.699 -11.430 41.387 1.00 68.49 131 LYS A C 1
ATOM 1045 O O . LYS A 1 131 ? -6.820 -11.782 42.175 1.00 68.52 131 LYS A O 1
ATOM 1051 N N . LEU A 1 132 ? -8.090 -10.166 41.265 1.00 68.38 132 LEU A N 1
ATOM 1052 C CA . LEU A 1 132 ? -7.427 -9.092 42.004 1.00 69.86 132 LEU A CA 1
ATOM 105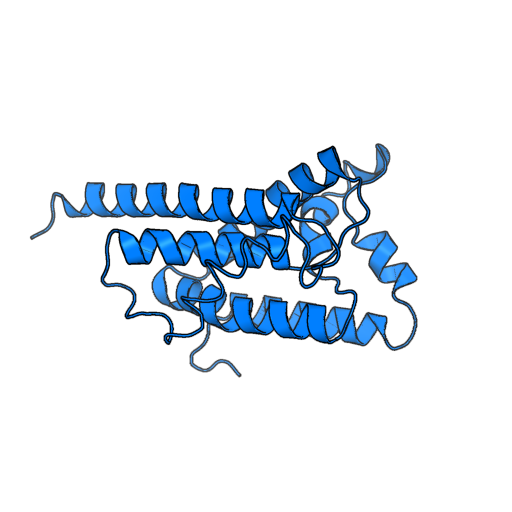3 C C . LEU A 1 132 ? -7.965 -8.911 43.424 1.00 72.67 132 LEU A C 1
ATOM 1054 O O . LEU A 1 132 ? -7.550 -9.605 44.346 1.00 72.91 132 LEU A O 1
ATOM 1059 N N . ASN A 1 133 ? -8.879 -7.962 43.588 1.00 76.14 133 ASN A N 1
ATOM 1060 C CA . ASN A 1 133 ? -9.465 -7.664 44.888 1.00 79.04 133 ASN A CA 1
ATOM 1061 C C . ASN A 1 133 ? -10.319 -8.816 45.415 1.00 80.92 133 ASN A C 1
ATOM 1062 O O . ASN A 1 133 ? -11.292 -8.595 46.136 1.00 81.09 133 ASN A O 1
ATOM 1067 N N . HIS A 1 134 ? -9.927 -10.042 45.080 1.00 83.43 134 HIS A N 1
ATOM 1068 C CA . HIS A 1 134 ? -10.674 -11.241 45.476 1.00 85.53 134 HIS A CA 1
ATOM 1069 C C . HIS A 1 134 ? -11.431 -11.135 46.803 1.00 87.35 134 HIS A C 1
ATOM 1070 O O . HIS A 1 134 ? -10.859 -11.313 47.878 1.00 87.53 134 HIS A O 1
ATOM 1083 N N . HIS A 1 135 ? -12.733 -10.882 46.703 1.00 89.67 135 HIS A N 1
ATOM 1084 C CA . HIS A 1 135 ? -13.614 -10.784 47.863 1.00 91.68 135 HIS A CA 1
ATOM 1085 C C . HIS A 1 135 ? -15.050 -10.655 47.394 1.00 92.73 135 HIS A C 1
ATOM 1086 O O . HIS A 1 135 ? -15.891 -11.508 47.676 1.00 92.97 135 HIS A O 1
ATOM 1093 N N . LEU A 1 136 ? -15.319 -9.577 46.669 1.00 93.88 136 LEU A N 1
ATOM 1094 C CA . LEU A 1 136 ? -16.643 -9.303 46.134 1.00 94.99 136 LEU A CA 1
ATOM 1095 C C . LEU A 1 136 ? -17.239 -10.470 45.344 1.00 95.84 136 LEU A C 1
ATOM 1096 O O . LEU A 1 136 ? -18.373 -10.394 44.872 1.00 95.80 136 LEU A O 1
ATOM 1101 N N . PHE A 1 137 ? -16.476 -11.552 45.220 1.00 97.14 137 PHE A N 1
ATOM 1102 C CA . PHE A 1 137 ? -16.952 -12.761 44.551 1.00 98.70 137 PHE A CA 1
ATOM 1103 C C . PHE A 1 137 ? -16.484 -14.003 45.303 1.00 100.47 137 PHE A C 1
ATOM 1104 O O . PHE A 1 137 ? -15.491 -13.961 46.029 1.00 100.58 137 PHE A O 1
ATOM 1112 N N . ASP A 1 138 ? -17.196 -15.110 45.116 1.00 102.65 138 ASP A N 1
ATOM 1113 C CA . ASP A 1 138 ? -16.865 -16.355 45.800 1.00 104.79 138 ASP A CA 1
ATOM 1114 C C . ASP A 1 138 ? -16.809 -17.542 44.840 1.00 106.23 138 ASP A C 1
ATOM 1115 O O . ASP A 1 138 ? -17.424 -18.579 45.088 1.00 106.40 138 ASP A O 1
ATOM 1120 N N . LEU A 1 139 ? -16.070 -17.384 43.745 1.00 108.03 139 LEU A N 1
ATOM 1121 C CA . LEU A 1 139 ? -15.920 -18.450 42.753 1.00 109.73 139 LEU A CA 1
ATOM 1122 C C . LEU A 1 139 ? -17.181 -18.634 41.908 1.00 110.99 139 LEU A C 1
ATOM 1123 O O . LEU A 1 139 ? -18.297 -18.505 42.414 1.00 111.17 139 LEU A O 1
ATOM 1128 N N . PRO A 1 140 ? -17.003 -18.938 40.610 1.00 112.10 140 PRO A N 1
ATOM 1129 C CA . PRO A 1 140 ? -18.120 -19.172 39.690 1.00 112.89 140 PRO A CA 1
ATOM 1130 C C . PRO A 1 140 ? -18.979 -20.346 40.155 1.00 113.76 140 PRO A C 1
ATOM 1131 O O . PRO A 1 140 ? -20.008 -20.146 40.800 1.00 113.90 140 PRO A O 1
ATOM 1135 N N . GLU A 1 141 ? -18.555 -21.559 39.813 1.00 114.71 141 GLU A N 1
ATOM 1136 C CA . GLU A 1 141 ? -19.244 -22.779 40.230 1.00 115.55 141 GLU A CA 1
ATOM 1137 C C . GLU A 1 141 ? -18.298 -23.964 40.115 1.00 116.09 141 GLU A C 1
ATOM 1138 O O . GLU A 1 141 ? -18.371 -24.914 40.895 1.00 116.14 141 GLU A O 1
ATOM 1144 N N . GLY A 1 142 ? -17.398 -23.887 39.141 1.00 116.73 142 GLY A N 1
ATOM 1145 C CA . GLY A 1 142 ? -16.446 -24.955 38.875 1.00 117.57 142 GLY A CA 1
ATOM 1146 C C . GLY A 1 142 ? -16.478 -25.327 37.406 1.00 118.21 142 GLY A C 1
ATOM 1147 O O . GLY A 1 142 ? -15.519 -25.887 36.873 1.00 118.24 142 GLY A O 1
ATOM 1148 N N . PHE A 1 143 ? -17.585 -24.990 36.748 1.00 118.85 143 PHE A N 1
ATOM 1149 C CA . PHE A 1 143 ? -17.762 -25.282 35.332 1.00 119.42 143 PHE A CA 1
ATOM 1150 C C . PHE A 1 143 ? -17.613 -24.002 34.512 1.00 119.78 143 PHE A C 1
ATOM 1151 O O . PHE A 1 143 ? -17.053 -24.017 33.416 1.00 119.79 143 PHE A O 1
ATOM 1159 N N . PHE A 1 144 ? -18.126 -22.896 35.049 1.00 120.22 144 PHE A N 1
ATOM 1160 C CA . PHE A 1 144 ? -18.033 -21.600 34.380 1.00 120.63 144 PHE A CA 1
ATOM 1161 C C . PHE A 1 144 ? -16.613 -21.042 34.453 1.00 121.21 144 PHE A C 1
ATOM 1162 O O . PHE A 1 144 ? -16.314 -20.001 33.866 1.00 121.10 144 PHE A O 1
ATOM 1170 N N . THR A 1 145 ? -15.754 -21.725 35.205 1.00 122.03 145 THR A N 1
ATOM 1171 C CA . THR A 1 145 ? -14.351 -21.344 35.316 1.00 122.84 145 THR A CA 1
ATOM 1172 C C . THR A 1 145 ? -13.561 -22.086 34.243 1.00 123.46 145 THR A C 1
ATOM 1173 O O . THR A 1 145 ? -12.609 -21.552 33.671 1.00 123.55 145 THR A O 1
ATOM 1177 N N . MET A 1 146 ? -13.970 -23.326 33.981 1.00 124.14 146 MET A N 1
ATOM 1178 C CA . MET A 1 146 ? -13.348 -24.156 32.954 1.00 124.72 146 MET A CA 1
ATOM 1179 C C . MET A 1 146 ? -13.689 -23.637 31.565 1.00 125.02 146 MET A C 1
ATOM 1180 O O . MET A 1 146 ? -12.801 -23.348 30.764 1.00 124.99 146 MET A O 1
ATOM 1185 N N . LEU A 1 147 ? -14.984 -23.534 31.284 1.00 125.48 147 LEU A N 1
ATOM 1186 C CA . LEU A 1 147 ? -15.454 -23.058 29.991 1.00 125.99 147 LEU A CA 1
ATOM 1187 C C . LEU A 1 147 ? -14.892 -21.675 29.674 1.00 126.37 147 LEU A C 1
ATOM 1188 O O . LEU A 1 147 ? -15.561 -20.843 29.060 1.00 126.39 147 LEU A O 1
ATOM 1193 N N . LEU A 1 148 ? -13.666 -21.432 30.131 1.00 126.81 148 LEU A N 1
ATOM 1194 C CA . LEU A 1 148 ? -12.965 -20.181 29.868 1.00 127.27 148 LEU A CA 1
ATOM 1195 C C . LEU A 1 148 ? -11.628 -20.489 29.204 1.00 127.47 148 LEU A C 1
ATOM 1196 O O . LEU A 1 148 ? -11.097 -19.683 28.441 1.00 127.48 148 LEU A O 1
ATOM 1201 N N . VAL A 1 149 ? -11.087 -21.664 29.512 1.00 127.75 149 VAL A N 1
ATOM 1202 C CA . VAL A 1 149 ? -9.844 -22.122 28.910 1.00 128.01 149 VAL A CA 1
ATOM 1203 C C . VAL A 1 149 ? -10.173 -22.944 27.672 1.00 128.09 149 VAL A C 1
ATOM 1204 O O . VAL A 1 149 ? -9.567 -22.768 26.614 1.00 128.08 149 VAL A O 1
ATOM 1208 N N . GLY A 1 150 ? -11.153 -23.831 27.810 1.00 128.16 150 GLY A N 1
ATOM 1209 C CA . GLY A 1 150 ? -11.600 -24.662 26.702 1.00 128.20 150 GLY A CA 1
ATOM 1210 C C . GLY A 1 150 ? -12.573 -23.913 25.813 1.00 128.21 150 GLY A C 1
ATOM 1211 O O . GLY A 1 150 ? -13.276 -24.512 25.000 1.00 128.29 150 GLY A O 1
ATOM 1212 N N . ILE A 1 151 ? -12.624 -22.595 25.985 1.00 128.12 151 ILE A N 1
ATOM 1213 C CA . ILE A 1 151 ? -13.503 -21.755 25.186 1.00 128.02 151 ILE A CA 1
ATOM 1214 C C . ILE A 1 151 ? -12.663 -20.870 24.273 1.00 127.88 151 ILE A C 1
ATOM 1215 O O . ILE A 1 151 ? -13.176 -20.258 23.337 1.00 127.81 151 ILE A O 1
ATOM 1220 N N . ALA A 1 152 ? -11.365 -20.805 24.561 1.00 127.77 152 ALA A N 1
ATOM 1221 C CA . ALA A 1 152 ? -10.434 -20.045 23.739 1.00 127.70 152 ALA A CA 1
ATOM 1222 C C . ALA A 1 152 ? -10.240 -20.778 22.418 1.00 127.67 152 ALA A C 1
ATOM 1223 O O . ALA A 1 152 ? -9.702 -20.228 21.459 1.00 127.61 152 ALA A O 1
ATOM 1225 N N . LEU A 1 153 ? -10.670 -22.035 22.390 1.00 127.59 153 LEU A N 1
ATOM 1226 C CA . LEU A 1 153 ? -10.605 -22.848 21.187 1.00 127.48 153 LEU A CA 1
ATOM 1227 C C . LEU A 1 153 ? -11.940 -22.749 20.464 1.00 127.39 153 LEU A C 1
ATOM 1228 O O . LEU A 1 153 ? -12.072 -23.167 19.314 1.00 127.32 153 LEU A O 1
ATOM 1233 N N . GLY A 1 154 ? -12.927 -22.181 21.152 1.00 127.33 154 GLY A N 1
ATOM 1234 C CA . GLY A 1 154 ? -14.263 -22.013 20.598 1.00 127.20 154 GLY A CA 1
ATOM 1235 C C . GLY A 1 154 ? -14.325 -20.937 19.532 1.00 127.05 154 GLY A C 1
ATOM 1236 O O . GLY A 1 154 ? -15.393 -20.648 18.993 1.00 127.16 154 GLY A O 1
ATOM 1237 N N . PHE A 1 155 ? -13.181 -20.322 19.247 1.00 126.76 155 PHE A N 1
ATOM 1238 C CA . PHE A 1 155 ? -13.106 -19.296 18.211 1.00 126.41 155 PHE A CA 1
ATOM 1239 C C . PHE A 1 155 ? -11.801 -19.327 17.408 1.00 125.93 155 PHE A C 1
ATOM 1240 O O . PHE A 1 155 ? -11.788 -18.987 16.225 1.00 125.91 155 PHE A O 1
ATOM 1248 N N . ILE A 1 156 ? -10.711 -19.741 18.050 1.00 125.32 156 ILE A N 1
ATOM 1249 C CA . ILE A 1 156 ? -9.431 -19.875 17.357 1.00 124.67 156 ILE A CA 1
ATOM 1250 C C . ILE A 1 156 ? -9.515 -21.070 16.413 1.00 124.07 156 ILE A C 1
ATOM 1251 O O . ILE A 1 156 ? -9.218 -20.962 15.223 1.00 123.98 156 ILE A O 1
ATOM 1256 N N . SER A 1 157 ? -9.922 -22.210 16.964 1.00 123.30 157 SER A N 1
ATOM 1257 C CA . SER A 1 157 ? -10.128 -23.426 16.186 1.00 122.46 157 SER A CA 1
ATOM 1258 C C . SER A 1 157 ? -11.571 -23.888 16.384 1.00 121.74 157 SER A C 1
ATOM 1259 O O . SER A 1 157 ? -11.825 -24.880 17.067 1.00 121.82 157 SER A O 1
ATOM 1262 N N . PRO A 1 158 ? -12.517 -23.165 15.764 1.00 120.87 158 PRO A N 1
ATOM 1263 C CA . PRO A 1 158 ? -13.957 -23.340 15.848 1.00 120.06 158 PRO A CA 1
ATOM 1264 C C . PRO A 1 158 ? -14.434 -24.718 16.311 1.00 119.06 158 PRO A C 1
ATOM 1265 O O . PRO A 1 158 ? -14.288 -25.706 15.590 1.00 118.96 158 PRO A O 1
ATOM 1269 N N . LEU A 1 159 ? -15.004 -24.762 17.512 1.00 117.75 159 LEU A N 1
ATOM 1270 C CA . LEU A 1 159 ? -15.604 -25.978 18.050 1.00 116.35 159 LEU A CA 1
ATOM 1271 C C . LEU A 1 159 ? -17.114 -25.775 18.108 1.00 115.26 159 LEU A C 1
ATOM 1272 O O . LEU A 1 159 ? -17.876 -26.725 18.290 1.00 115.18 159 LEU A O 1
ATOM 1277 N N . PHE A 1 160 ? -17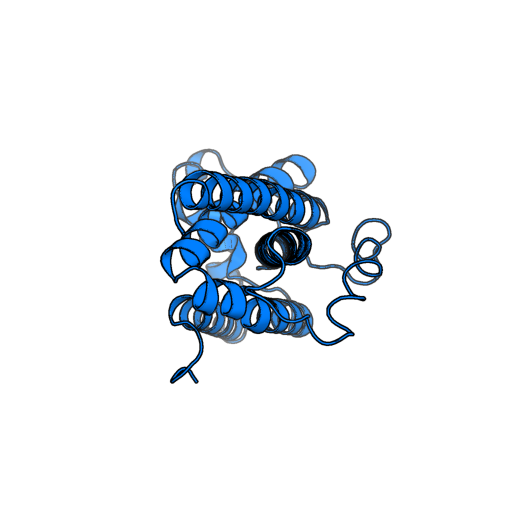.533 -24.520 17.961 1.00 113.86 160 PHE A N 1
ATOM 1278 C CA . PHE A 1 160 ? -18.949 -24.163 17.956 1.00 112.42 160 PHE A CA 1
ATOM 1279 C C . PHE A 1 160 ? -19.236 -23.143 16.850 1.00 111.12 160 PHE A C 1
ATOM 1280 O O . PHE A 1 160 ? -19.486 -23.515 15.702 1.00 111.10 160 PHE A O 1
ATOM 1288 N N . GLY A 1 161 ? -19.184 -21.860 17.199 1.00 109.47 161 GLY A N 1
ATOM 1289 C CA . GLY A 1 161 ? -19.428 -20.791 16.230 1.00 107.25 161 GLY A CA 1
ATOM 1290 C C . GLY A 1 161 ? -20.509 -19.817 16.665 1.00 105.50 161 GLY A C 1
ATOM 1291 O O . GLY A 1 161 ? -21.692 -20.022 16.385 1.00 105.43 161 GLY A O 1
ATOM 1292 N N . VAL A 1 162 ? -20.099 -18.742 17.333 1.00 103.56 162 VAL A N 1
ATOM 1293 C CA . VAL A 1 162 ? -21.043 -17.735 17.807 1.00 101.57 162 VAL A CA 1
ATOM 1294 C C . VAL A 1 162 ? -21.324 -16.686 16.729 1.00 99.95 162 VAL A C 1
ATOM 1295 O O . VAL A 1 162 ? -20.938 -15.524 16.860 1.00 99.67 162 VAL A O 1
ATOM 1299 N N . GLU A 1 163 ? -21.987 -17.121 15.659 1.00 97.94 163 GLU A N 1
ATOM 1300 C CA . GLU A 1 163 ? -22.347 -16.250 14.534 1.00 95.78 163 GLU A CA 1
ATOM 1301 C C . GLU A 1 163 ? -21.915 -14.784 14.635 1.00 93.77 163 GLU A C 1
ATOM 1302 O O . GLU A 1 163 ? -22.747 -13.878 14.712 1.00 93.53 163 GLU A O 1
ATOM 1308 N N . MET A 1 164 ? -20.602 -14.573 14.599 1.00 91.05 164 MET A N 1
ATOM 1309 C CA . MET A 1 164 ? -19.996 -13.242 14.605 1.00 88.28 164 MET A CA 1
ATOM 1310 C C . MET A 1 164 ? -18.549 -13.397 14.189 1.00 85.76 164 MET A C 1
ATOM 1311 O O . MET A 1 164 ? -18.123 -12.909 13.141 1.00 85.65 164 MET A O 1
ATOM 1316 N N . GLY A 1 165 ? -17.805 -14.113 15.024 1.00 82.27 165 GLY A N 1
ATOM 1317 C CA . GLY A 1 165 ? -16.388 -14.326 14.825 1.00 78.17 165 GLY A CA 1
ATOM 1318 C C . GLY A 1 165 ? -15.676 -14.088 16.138 1.00 74.82 165 GLY A C 1
ATOM 1319 O O . GLY A 1 165 ? -16.238 -13.492 17.059 1.00 74.39 165 GLY A O 1
ATOM 1320 N N . ASN A 1 166 ? -14.441 -14.559 16.236 1.00 71.40 166 ASN A N 1
ATOM 1321 C CA . ASN A 1 166 ? -13.672 -14.391 17.456 1.00 68.19 166 ASN A CA 1
ATOM 1322 C C . ASN A 1 166 ? -13.113 -12.992 17.698 1.00 65.08 166 ASN A C 1
ATOM 1323 O O . ASN A 1 166 ? -12.643 -12.698 18.791 1.00 64.38 166 ASN A O 1
ATOM 1328 N N . ALA A 1 167 ? -13.184 -12.123 16.692 1.00 61.89 167 ALA A N 1
ATOM 1329 C CA . ALA A 1 167 ? -12.718 -10.741 16.860 1.00 58.44 167 ALA A CA 1
ATOM 1330 C C . ALA A 1 167 ? -13.568 -10.040 17.916 1.00 55.90 167 ALA A C 1
ATOM 1331 O O . ALA A 1 167 ? -13.063 -9.262 18.725 1.00 56.34 167 ALA A O 1
ATOM 1333 N N . ALA A 1 168 ? -14.866 -10.325 17.899 1.00 51.86 168 ALA A N 1
ATOM 1334 C CA . ALA A 1 168 ? -15.782 -9.749 18.870 1.00 51.04 168 ALA A CA 1
ATOM 1335 C C . ALA A 1 168 ? -15.526 -10.340 20.250 1.00 49.63 168 ALA A C 1
ATOM 1336 O O . ALA A 1 168 ? -15.529 -9.632 21.247 1.00 49.89 168 ALA A O 1
ATOM 1338 N N . HIS A 1 169 ? -15.258 -11.636 20.296 1.00 49.66 169 HIS A N 1
ATOM 1339 C CA . HIS A 1 169 ? -15.015 -12.311 21.562 1.00 50.04 169 HIS A CA 1
ATOM 1340 C C . HIS A 1 169 ? -13.727 -11.855 22.227 1.00 48.55 169 HIS A C 1
ATOM 1341 O O . HIS A 1 169 ? -13.702 -11.572 23.433 1.00 46.16 169 HIS A O 1
ATOM 1348 N N . ILE A 1 170 ? -12.664 -11.766 21.433 1.00 47.53 170 ILE A N 1
ATOM 1349 C CA . ILE A 1 170 ? -11.361 -11.363 21.935 1.00 48.35 170 ILE A CA 1
ATOM 1350 C C . ILE A 1 170 ? -11.322 -9.898 22.343 1.00 47.70 170 ILE A C 1
ATOM 1351 O O . ILE A 1 170 ? -10.850 -9.570 23.428 1.00 48.51 170 ILE A O 1
ATOM 1356 N N . SER A 1 171 ? -11.855 -9.017 21.502 1.00 46.68 171 SER A N 1
ATOM 1357 C CA . SER A 1 171 ? -11.901 -7.605 21.863 1.00 47.00 171 SER A CA 1
ATOM 1358 C C . SER A 1 171 ? -12.807 -7.414 23.077 1.00 47.40 171 SER A C 1
ATOM 1359 O O . SER A 1 171 ? -12.584 -6.523 23.886 1.00 46.67 171 SER A O 1
ATOM 1362 N N . GLY A 1 172 ? -13.806 -8.284 23.214 1.00 48.19 172 GLY A N 1
ATOM 1363 C CA . GLY A 1 172 ? -14.727 -8.233 24.354 1.00 48.02 172 GLY A CA 1
ATOM 1364 C C . GLY A 1 172 ? -14.005 -8.564 25.642 1.00 48.29 172 GLY A C 1
ATOM 1365 O O . GLY A 1 172 ? -14.068 -7.819 26.610 1.00 47.94 172 GLY A O 1
ATOM 1366 N N . LEU A 1 173 ? -13.267 -9.665 25.629 1.00 49.81 173 LEU A N 1
ATOM 1367 C CA . LEU A 1 173 ? -12.487 -10.081 26.781 1.00 48.84 173 LEU A CA 1
ATOM 1368 C C . LEU A 1 173 ? -11.520 -8.967 27.173 1.00 48.72 173 LEU A C 1
ATOM 1369 O O . LEU A 1 173 ? -11.395 -8.616 28.350 1.00 49.50 173 LEU A O 1
ATOM 1374 N N . ILE A 1 174 ? -10.872 -8.389 26.170 1.00 47.29 174 ILE A N 1
ATOM 1375 C CA . ILE A 1 174 ? -9.889 -7.338 26.385 1.00 48.47 174 ILE A CA 1
ATOM 1376 C C . ILE A 1 174 ? -10.511 -6.103 27.018 1.00 47.52 174 ILE A C 1
ATOM 1377 O O . ILE A 1 174 ? -9.946 -5.515 27.943 1.00 45.30 174 ILE A O 1
ATOM 1382 N N . VAL A 1 175 ? -11.679 -5.708 26.524 1.00 48.06 175 VAL A N 1
ATOM 1383 C CA . VAL A 1 175 ? -12.387 -4.581 27.111 1.00 47.18 175 VAL A CA 1
ATOM 1384 C C . VAL A 1 175 ? -12.641 -4.855 28.589 1.00 47.16 175 VAL A C 1
ATOM 1385 O O . VAL A 1 175 ? -12.406 -3.999 29.437 1.00 47.43 175 VAL A O 1
ATOM 1389 N N . GLY A 1 176 ? -13.132 -6.055 28.890 1.00 48.27 176 GLY A N 1
ATOM 1390 C CA . GLY A 1 176 ? -13.455 -6.425 30.265 1.00 49.15 176 GLY A CA 1
ATOM 1391 C C . GLY A 1 176 ? -12.235 -6.463 31.162 1.00 49.61 176 GLY A C 1
ATOM 1392 O O . GLY A 1 176 ? -12.253 -5.930 32.272 1.00 51.58 176 GLY A O 1
ATOM 1393 N N . LEU A 1 177 ? -11.171 -7.092 30.678 1.00 49.63 177 LEU A N 1
ATOM 1394 C CA . LEU A 1 177 ? -9.930 -7.193 31.442 1.00 51.17 177 LEU A CA 1
ATOM 1395 C C . LEU A 1 177 ? -9.339 -5.818 31.776 1.00 51.43 177 LEU A C 1
ATOM 1396 O O . LEU A 1 177 ? -8.936 -5.570 32.912 1.00 52.15 177 LEU A O 1
ATOM 1401 N N . ILE A 1 178 ? -9.277 -4.934 30.784 1.00 51.62 178 ILE A N 1
ATOM 1402 C CA . ILE A 1 178 ? -8.735 -3.587 31.001 1.00 51.14 178 ILE A CA 1
ATOM 1403 C C . ILE A 1 178 ? -9.621 -2.766 31.937 1.00 51.92 178 ILE A C 1
ATOM 1404 O O . ILE A 1 178 ? -9.124 -2.107 32.850 1.00 52.20 178 ILE A O 1
ATOM 1409 N N . TRP A 1 179 ? -10.934 -2.829 31.725 1.00 51.18 179 TRP A N 1
ATOM 1410 C CA . TRP A 1 179 ? -11.859 -2.059 32.543 1.00 50.98 179 TRP A CA 1
ATOM 1411 C C . TRP A 1 179 ? -11.772 -2.501 34.003 1.00 51.29 179 TRP A C 1
ATOM 1412 O O . TRP A 1 179 ? -11.692 -1.673 34.906 1.00 51.01 179 TRP A O 1
ATOM 1423 N N . GLY A 1 180 ? -11.767 -3.814 34.219 1.00 51.51 180 GLY A N 1
ATOM 1424 C CA . GLY A 1 180 ? -11.689 -4.381 35.562 1.00 52.01 180 GLY A CA 1
ATOM 1425 C C . GLY A 1 180 ? -10.392 -4.057 36.281 1.00 52.53 180 GLY A C 1
ATOM 1426 O O . GLY A 1 180 ? -10.379 -3.881 37.497 1.00 52.47 180 GLY A O 1
ATOM 1427 N N . PHE A 1 181 ? -9.290 -4.021 35.534 1.00 52.59 181 PHE A N 1
ATOM 1428 C CA . PHE A 1 181 ? -7.990 -3.678 36.101 1.00 51.08 181 PHE A CA 1
ATOM 1429 C C . PHE A 1 181 ? -8.022 -2.229 36.577 1.00 52.23 181 PHE A C 1
ATOM 1430 O O . PHE A 1 181 ? -7.548 -1.904 37.670 1.00 52.53 181 PHE A O 1
ATOM 1438 N N . ILE A 1 182 ? -8.598 -1.364 35.754 1.00 52.52 182 ILE A N 1
ATOM 1439 C CA . ILE A 1 182 ? -8.724 0.043 36.096 1.00 53.83 182 ILE A CA 1
ATOM 1440 C C . ILE A 1 182 ? -9.589 0.240 37.347 1.00 54.53 182 ILE A C 1
ATOM 1441 O O . ILE A 1 182 ? -9.192 0.941 38.274 1.00 56.50 182 ILE A O 1
ATOM 1446 N N . ASP A 1 183 ? -10.753 -0.407 37.382 1.00 55.42 183 ASP A N 1
ATOM 1447 C CA . ASP A 1 183 ? -11.644 -0.323 38.548 1.00 57.10 183 ASP A CA 1
ATOM 1448 C C . ASP A 1 183 ? -10.991 -0.891 39.801 1.00 58.42 183 ASP A C 1
ATOM 1449 O O . ASP A 1 183 ? -11.185 -0.377 40.904 1.00 59.28 183 ASP A O 1
ATOM 1454 N N . SER A 1 184 ? -10.278 -1.996 39.638 1.00 59.84 184 SER A N 1
ATOM 1455 C CA . SER A 1 184 ? -9.567 -2.601 40.746 1.00 61.36 184 SER A CA 1
ATOM 1456 C C . SER A 1 184 ? -8.578 -1.579 41.304 1.00 62.42 184 SER A C 1
ATOM 1457 O O . SER A 1 184 ? -8.504 -1.371 42.516 1.00 62.63 184 SER A O 1
ATOM 1460 N N . LYS A 1 185 ? -7.861 -0.905 40.406 1.00 63.03 185 LYS A N 1
ATOM 1461 C CA . LYS A 1 185 ? -6.897 0.117 40.805 1.00 64.48 185 LYS A CA 1
ATOM 1462 C C . LYS A 1 185 ? -7.558 1.282 41.529 1.00 64.85 185 LYS A C 1
ATOM 1463 O O . LYS A 1 185 ? -7.103 1.698 42.593 1.00 64.70 185 LYS A O 1
ATOM 1469 N N . LEU A 1 186 ? -8.596 1.846 40.915 1.00 65.47 186 LEU A N 1
ATOM 1470 C CA . LEU A 1 186 ? -9.308 2.988 41.494 1.00 65.27 186 LEU A CA 1
ATOM 1471 C C . LEU A 1 186 ? -9.850 2.657 42.879 1.00 65.60 186 LEU A C 1
ATOM 1472 O O . LEU A 1 186 ? -9.949 3.525 43.743 1.00 64.75 186 LEU A O 1
ATOM 1477 N N . ARG A 1 187 ? -10.210 1.392 43.064 1.00 65.86 187 ARG A N 1
ATOM 1478 C CA . ARG A 1 187 ? -10.705 0.877 44.336 1.00 65.91 187 ARG A CA 1
ATOM 1479 C C . ARG A 1 187 ? -9.600 0.959 45.398 1.00 66.72 187 ARG A C 1
ATOM 1480 O O . ARG A 1 187 ? -9.775 1.574 46.449 1.00 66.18 187 ARG A O 1
ATOM 1488 N N . LYS A 1 188 ? -8.463 0.336 45.101 1.00 67.91 188 LYS A N 1
ATOM 1489 C CA . LYS A 1 188 ? -7.305 0.340 45.994 1.00 69.10 188 LYS A CA 1
ATOM 1490 C C . LYS A 1 188 ? -6.863 1.759 46.354 1.00 69.62 188 LYS A C 1
ATOM 1491 O O . LYS A 1 188 ? -6.636 2.071 47.526 1.00 69.38 188 LYS A O 1
ATOM 1497 N N . ASN A 1 189 ? -6.719 2.605 45.336 1.00 69.96 189 ASN A N 1
ATOM 1498 C CA . ASN A 1 189 ? -6.294 3.996 45.524 1.00 71.19 189 ASN A CA 1
ATOM 1499 C C . ASN A 1 189 ? -7.087 4.760 46.585 1.00 72.03 189 ASN A C 1
ATOM 1500 O O . ASN A 1 189 ? -6.529 5.580 47.312 1.00 72.25 189 ASN A O 1
ATOM 1505 N N . SER A 1 190 ? -8.395 4.531 46.632 1.00 72.84 190 SER A N 1
ATOM 1506 C CA . SER A 1 190 ? -9.257 5.245 47.572 1.00 73.99 190 SER A CA 1
ATOM 1507 C C . SER A 1 190 ? -9.314 4.604 48.960 1.00 74.89 190 SER A C 1
ATOM 1508 O O . SER A 1 190 ? -9.530 5.292 49.959 1.00 75.39 190 SER A O 1
ATOM 1513 N N . LEU A 1 191 ? -9.124 3.290 49.022 1.00 75.89 191 LEU A N 1
ATOM 1514 C CA . LEU A 1 191 ? -9.115 2.589 50.302 1.00 76.98 191 LEU A CA 1
ATOM 1515 C C . LEU A 1 191 ? -7.842 2.919 51.073 1.00 77.45 191 LEU A C 1
ATOM 1516 O O . LEU A 1 191 ? -7.783 2.769 52.292 1.00 76.86 191 LEU A O 1
ATOM 1521 N N . GLU A 1 192 ? -6.833 3.384 50.350 1.00 78.41 192 GLU A N 1
ATOM 1522 C CA . GLU A 1 192 ? -5.541 3.695 50.939 1.00 80.03 192 GLU A CA 1
ATOM 1523 C C . GLU A 1 192 ? -5.660 4.527 52.221 1.00 80.47 192 GLU A C 1
ATOM 1524 O O . GLU A 1 192 ? -4.912 4.313 53.175 1.00 80.09 192 GLU A O 1
ATOM 1530 N N . LEU A 1 193 ? -6.625 5.444 52.254 1.00 81.02 193 LEU A N 1
ATOM 1531 C CA . LEU A 1 193 ? -6.840 6.282 53.437 1.00 81.98 193 LEU A CA 1
ATOM 1532 C C . LEU A 1 193 ? -8.091 5.914 54.239 1.00 81.91 193 LEU A C 1
ATOM 1533 O O . LEU A 1 193 ? -8.836 6.792 54.676 1.00 82.43 193 LEU A O 1
ATOM 1538 N N . VAL A 1 194 ? -8.313 4.616 54.430 1.00 81.45 194 VAL A N 1
ATOM 1539 C CA . VAL A 1 194 ? -9.436 4.131 55.233 1.00 80.82 194 VAL A CA 1
ATOM 1540 C C . VAL A 1 194 ? -8.935 3.060 56.205 1.00 81.05 194 VAL A C 1
ATOM 1541 O O . VAL A 1 194 ? -8.057 2.269 55.857 1.00 80.69 194 VAL A O 1
ATOM 1548 N N . PRO A 1 195 ? -9.505 3.024 57.426 1.00 81.20 195 PRO A N 1
ATOM 1549 C CA . PRO A 1 195 ? -9.073 2.097 58.477 1.00 81.16 195 PRO A CA 1
ATOM 1550 C C . PRO A 1 195 ? -9.246 0.642 58.073 1.00 81.33 195 PRO A C 1
ATOM 1551 O O . PRO A 1 195 ? -10.352 0.234 57.716 1.00 81.76 195 PRO A O 1
#